Protein AF-A0A1A8FLK9-F1 (afdb_monomer_lite)

Sequence (270 aa):
QKRTESSWRSREEEADSEEEIKPFLRTRTSTLDGHKVKLAKMCAANNVAIGIDLGTTYSCVGVFQHGKVEIIANDQGNRTTPSYVAFTDTERLIGDAAKNQVALNPSNTVFDAKRLIGRRFDDSVVQADMKHWPFKVVSDGGKPKIQVEFKGENKTFSPEEISSMVLVKMKEIAEAYLGHKVSNAVITVPAYFNDSQRQATKDAGVIAGLNVLRIINEPTAAAIAYGLDKKGRSGERNVLIFDLGGGTFDVSILTIDDGIFEVKATAGET

Foldseek 3Di:
DDDDDDDDDDDDDDDDDDDDDDDDDDDDDDDDDPVVVVVVVVPPPPQWAKEWELDQFKIWIWTDDPNDIDTFAAPVRHSIFTLKWAADLPDIDGTPRLVVCCVVGQQRIDGRLLQQFLDFCPPPSNVVVQVVGSYDWDHDVRGTWTWHQHSNDIDTHHSLCSSLVNVLSSQVSVCVVVVHHHAEYAYEDAPPDDPSRQVSVVSSCVSNNHDHPYYYYPVLVVCVVVVVLPPPDDDKDWDWDWDDDPQWTKIWIWIHHNNDIDTPDIDIGD

Radius of gyration: 28.87 Å; chains: 1; bounding box: 74×82×74 Å

Structure (mmCIF, N/CA/C/O backbone):
data_AF-A0A1A8FLK9-F1
#
_entry.id   AF-A0A1A8FLK9-F1
#
loop_
_atom_site.group_PDB
_atom_site.id
_atom_site.type_symbol
_atom_site.label_atom_id
_atom_site.label_alt_id
_atom_site.label_comp_id
_atom_site.label_asym_id
_atom_site.label_entity_id
_atom_site.label_seq_id
_atom_site.pdbx_PDB_ins_code
_atom_site.Cartn_x
_atom_site.Cartn_y
_atom_site.Cartn_z
_atom_site.occupancy
_atom_site.B_iso_or_equiv
_atom_site.auth_seq_id
_atom_site.auth_comp_id
_atom_site.auth_asym_id
_atom_site.auth_atom_id
_atom_site.pdbx_PDB_model_num
ATOM 1 N N . GLN A 1 1 ? 48.176 -23.673 44.788 1.00 37.72 1 GLN A N 1
ATOM 2 C CA . GLN A 1 1 ? 49.620 -23.940 44.983 1.00 37.72 1 GLN A CA 1
ATOM 3 C C . GLN A 1 1 ? 49.759 -25.422 45.358 1.00 37.72 1 GLN A C 1
ATOM 5 O O . GLN A 1 1 ? 49.068 -25.813 46.286 1.00 37.72 1 GLN A O 1
ATOM 10 N N . LYS A 1 2 ? 50.599 -26.194 44.627 1.00 37.69 2 LYS A N 1
ATOM 11 C CA . LYS A 1 2 ? 50.858 -27.672 44.681 1.00 37.69 2 LYS A CA 1
ATOM 12 C C . LYS A 1 2 ? 49.703 -28.547 44.119 1.00 37.69 2 LYS A C 1
ATOM 14 O O . LYS A 1 2 ? 48.610 -28.456 44.651 1.00 37.69 2 LYS A O 1
ATOM 19 N N . ARG A 1 3 ? 49.764 -29.253 42.963 1.00 36.03 3 ARG A N 1
ATOM 20 C CA . ARG A 1 3 ? 50.713 -30.240 42.344 1.00 36.03 3 ARG A CA 1
ATOM 21 C C . ARG A 1 3 ? 50.896 -31.480 43.236 1.00 36.03 3 ARG A C 1
ATOM 23 O O . ARG A 1 3 ? 51.223 -31.285 44.398 1.00 36.03 3 ARG A O 1
ATOM 30 N N . THR A 1 4 ? 50.581 -32.708 42.800 1.00 40.09 4 THR A N 1
ATOM 31 C CA . THR A 1 4 ? 51.341 -33.605 41.876 1.00 40.09 4 THR A CA 1
ATOM 32 C C . THR A 1 4 ? 50.408 -34.654 41.214 1.00 40.09 4 THR A C 1
ATOM 34 O O . THR A 1 4 ? 49.499 -35.131 41.883 1.00 40.09 4 THR A O 1
ATOM 37 N N . GLU A 1 5 ? 50.431 -34.899 39.890 1.00 39.56 5 GLU A N 1
ATOM 38 C CA . GLU A 1 5 ? 51.333 -35.797 39.103 1.00 39.56 5 GLU A CA 1
ATOM 39 C C . GLU A 1 5 ? 51.206 -37.281 39.508 1.00 39.56 5 GLU A C 1
ATOM 41 O O . GLU A 1 5 ? 51.397 -37.614 40.668 1.00 39.56 5 GLU A O 1
ATOM 46 N N . SER A 1 6 ? 50.866 -38.240 38.637 1.00 39.22 6 SER A N 1
ATOM 47 C CA . SER A 1 6 ? 51.600 -38.737 37.448 1.00 39.22 6 SER A CA 1
ATOM 48 C C . SER A 1 6 ? 50.883 -40.040 36.972 1.00 39.22 6 SER A C 1
ATOM 50 O O . SER A 1 6 ? 50.162 -4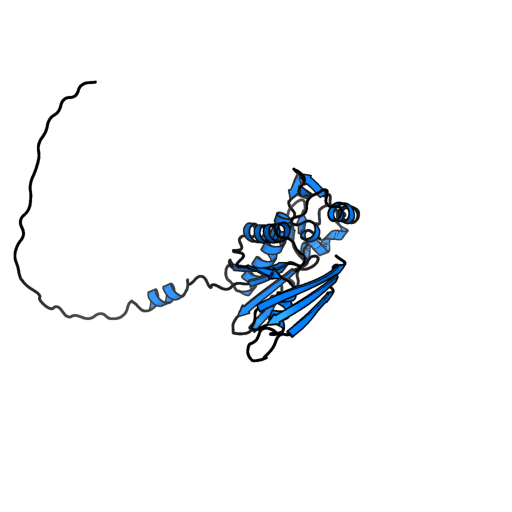0.622 37.772 1.00 39.22 6 SER A O 1
ATOM 52 N N . SER A 1 7 ? 51.013 -40.645 35.783 1.00 36.62 7 SER A N 1
ATOM 53 C CA . SER A 1 7 ? 51.612 -40.339 34.479 1.00 36.62 7 SER A CA 1
ATOM 54 C C . SER A 1 7 ? 51.564 -41.624 33.603 1.00 36.62 7 SER A C 1
ATOM 56 O O . SER A 1 7 ? 51.455 -42.719 34.149 1.00 36.62 7 SER A O 1
ATOM 58 N N . TRP A 1 8 ? 51.786 -41.445 32.288 1.00 29.70 8 TRP A N 1
ATOM 59 C CA . TRP A 1 8 ? 52.315 -42.375 31.256 1.00 29.70 8 TRP A CA 1
ATOM 60 C C . TRP A 1 8 ? 51.277 -43.106 30.362 1.00 29.70 8 TRP A C 1
ATOM 62 O O . TRP A 1 8 ? 50.482 -43.881 30.871 1.00 29.70 8 TRP A O 1
ATOM 72 N N . ARG A 1 9 ? 51.092 -42.753 29.062 1.00 34.22 9 ARG A N 1
ATOM 73 C CA . ARG A 1 9 ? 51.951 -42.889 27.830 1.00 34.22 9 ARG A CA 1
ATOM 74 C C . ARG A 1 9 ? 52.112 -44.364 27.393 1.00 34.22 9 ARG A C 1
ATOM 76 O O . ARG A 1 9 ? 52.351 -45.182 28.262 1.00 34.22 9 ARG A O 1
ATOM 83 N N . SER A 1 10 ? 52.098 -44.805 26.126 1.00 33.91 10 SER A N 1
ATOM 84 C CA . SER A 1 10 ? 52.001 -44.229 24.759 1.00 33.91 10 SER A CA 1
ATOM 85 C C . SER A 1 10 ? 52.239 -45.368 23.722 1.00 33.91 10 SER A C 1
ATOM 87 O O . SER A 1 10 ? 52.741 -46.405 24.146 1.00 33.91 10 SER A O 1
ATOM 89 N N . ARG A 1 11 ? 52.042 -45.080 22.411 1.00 32.41 11 ARG A N 1
ATOM 90 C CA . ARG A 1 11 ? 52.581 -45.719 21.159 1.00 32.41 11 ARG A CA 1
ATOM 91 C C . ARG A 1 11 ? 51.650 -46.649 20.357 1.00 32.41 11 ARG A C 1
ATOM 93 O O . ARG A 1 11 ? 51.058 -47.542 20.943 1.00 32.41 11 ARG A O 1
ATOM 100 N N . GLU A 1 12 ? 51.285 -46.276 19.114 1.00 30.83 12 GLU A N 1
ATOM 101 C CA . GLU A 1 12 ? 51.985 -46.416 17.788 1.00 30.83 12 GLU A CA 1
ATOM 102 C C . GLU A 1 12 ? 51.939 -47.886 17.311 1.00 30.83 12 GLU A C 1
ATOM 104 O O . GLU A 1 12 ? 52.391 -48.751 18.046 1.00 30.83 12 GLU A O 1
ATOM 109 N N . GLU A 1 13 ? 51.181 -48.274 16.274 1.00 34.75 13 GLU A N 1
ATOM 110 C CA . GLU A 1 13 ? 51.322 -48.069 14.807 1.00 34.75 13 GLU A CA 1
ATOM 111 C C . GLU A 1 13 ? 51.837 -49.376 14.163 1.00 34.75 13 GLU A C 1
ATOM 113 O O . GLU A 1 13 ? 52.926 -49.811 14.505 1.00 34.75 13 GLU A O 1
ATOM 118 N N . GLU A 1 14 ? 51.057 -50.014 13.275 1.00 29.95 14 GLU A N 1
ATOM 119 C CA . GLU A 1 14 ? 51.566 -50.898 12.205 1.00 29.95 14 GLU A CA 1
ATOM 120 C C . GLU A 1 14 ? 50.456 -51.249 11.191 1.00 29.95 14 GLU A C 1
ATOM 122 O O . GLU A 1 14 ? 49.322 -51.571 11.555 1.00 29.95 14 GLU A O 1
ATOM 127 N N . ALA A 1 15 ? 50.806 -51.145 9.910 1.00 31.86 15 ALA A N 1
ATOM 128 C CA . ALA A 1 15 ? 50.040 -51.523 8.726 1.00 31.86 15 ALA A CA 1
ATOM 129 C C . ALA A 1 15 ? 50.647 -52.802 8.116 1.00 31.86 15 ALA A C 1
ATOM 131 O O . ALA A 1 15 ? 51.852 -52.979 8.249 1.00 31.86 15 ALA A O 1
ATOM 132 N N . ASP A 1 16 ? 49.853 -53.662 7.459 1.00 30.12 16 ASP A N 1
ATOM 133 C CA . ASP A 1 16 ? 49.966 -53.978 6.014 1.00 30.12 16 ASP A CA 1
ATOM 134 C C . ASP A 1 16 ? 49.185 -55.233 5.564 1.00 30.12 16 ASP A C 1
ATOM 136 O O . ASP A 1 16 ? 49.005 -56.182 6.328 1.00 30.12 16 ASP A O 1
ATOM 140 N N . SER A 1 17 ? 48.878 -55.238 4.253 1.00 30.52 17 SER A N 1
ATOM 141 C CA . SER A 1 17 ? 48.612 -56.377 3.336 1.00 30.52 17 SER A CA 1
ATOM 142 C C . SER A 1 17 ? 47.252 -57.098 3.413 1.00 30.52 17 SER A C 1
ATOM 144 O O . SER A 1 17 ? 46.672 -57.236 4.481 1.00 30.52 17 SER A O 1
ATOM 146 N N . GLU A 1 18 ? 46.694 -57.708 2.364 1.00 29.84 18 GLU A N 1
ATOM 147 C CA . GLU A 1 18 ? 46.559 -57.522 0.902 1.00 29.84 18 GLU A CA 1
ATOM 148 C C . GLU A 1 18 ? 45.601 -58.665 0.465 1.00 29.84 18 GLU A C 1
ATOM 150 O O . GLU A 1 18 ? 45.680 -59.737 1.057 1.00 29.84 18 GLU A O 1
ATOM 155 N N . GLU A 1 19 ? 44.745 -58.443 -0.549 1.00 31.25 19 GLU A N 1
ATOM 156 C CA . GLU A 1 19 ? 43.948 -59.448 -1.314 1.00 31.25 19 GLU A CA 1
ATOM 157 C C . GLU A 1 19 ? 42.958 -60.337 -0.507 1.00 31.25 19 GLU A C 1
ATOM 159 O O . GLU A 1 19 ? 43.163 -60.698 0.637 1.00 31.25 19 GLU A O 1
ATOM 164 N N . GLU A 1 20 ? 41.750 -60.707 -0.932 1.00 29.16 20 GLU A N 1
ATOM 165 C CA . GLU A 1 20 ? 41.231 -61.278 -2.179 1.00 29.16 20 GLU A CA 1
ATOM 166 C C . GLU A 1 20 ? 39.707 -61.486 -1.848 1.00 29.16 20 GLU A C 1
ATOM 168 O O . GLU A 1 20 ? 39.356 -61.730 -0.696 1.00 29.16 20 GLU A O 1
ATOM 173 N N . ILE A 1 21 ? 38.668 -61.270 -2.663 1.00 30.75 21 ILE A N 1
ATOM 174 C CA . ILE A 1 21 ? 38.071 -62.168 -3.672 1.00 30.75 21 ILE A CA 1
ATOM 175 C C . ILE A 1 21 ? 36.707 -61.527 -4.035 1.00 30.75 21 ILE A C 1
ATOM 177 O O . ILE A 1 21 ? 35.867 -61.293 -3.164 1.00 30.75 21 ILE A O 1
ATOM 181 N N . LYS A 1 22 ? 36.429 -61.292 -5.325 1.00 35.19 22 LYS A N 1
ATOM 182 C CA . LYS A 1 22 ? 35.047 -61.155 -5.843 1.00 35.19 22 LYS A CA 1
ATOM 183 C C . LYS A 1 22 ? 34.500 -62.550 -6.165 1.00 35.19 22 LYS A C 1
ATOM 185 O O . LYS A 1 22 ? 35.243 -63.357 -6.718 1.00 35.19 22 LYS A O 1
ATOM 190 N N . PRO A 1 23 ? 33.181 -62.779 -6.026 1.00 39.50 23 PRO A N 1
ATOM 191 C CA . PRO A 1 23 ? 32.469 -63.171 -7.240 1.00 39.50 23 PRO A CA 1
ATOM 192 C C . PRO A 1 23 ? 31.077 -62.541 -7.400 1.00 39.50 23 PRO A C 1
ATOM 194 O O . PRO A 1 23 ? 30.207 -62.568 -6.538 1.00 39.50 23 PRO A O 1
ATOM 197 N N . PHE A 1 24 ? 30.911 -61.991 -8.598 1.00 31.67 24 PHE A N 1
ATOM 198 C CA . PHE A 1 24 ? 29.770 -62.098 -9.504 1.00 31.67 24 PHE A CA 1
ATOM 199 C C . PHE A 1 24 ? 28.527 -62.871 -9.008 1.00 31.67 24 PHE A C 1
ATOM 201 O O . PHE A 1 24 ? 28.492 -64.097 -9.038 1.00 31.67 24 PHE A O 1
ATOM 208 N N . LEU A 1 25 ? 27.440 -62.145 -8.731 1.00 30.34 25 LEU A N 1
ATOM 209 C CA . LEU A 1 25 ? 26.074 -62.648 -8.897 1.00 30.34 25 LEU A CA 1
ATOM 210 C C . LEU A 1 25 ? 25.227 -61.570 -9.572 1.00 30.34 25 LEU A C 1
ATOM 212 O O . LEU A 1 25 ? 24.916 -60.516 -9.021 1.00 30.34 25 LEU A O 1
ATOM 216 N N . ARG A 1 26 ? 24.903 -61.850 -10.831 1.00 37.22 26 ARG A N 1
ATOM 217 C CA . ARG A 1 26 ? 24.009 -61.084 -11.687 1.00 37.22 26 ARG A CA 1
ATOM 218 C C . ARG A 1 26 ? 22.630 -61.731 -11.599 1.00 37.22 26 ARG A C 1
ATOM 220 O O . ARG A 1 26 ? 22.451 -62.792 -12.179 1.00 37.22 26 ARG A O 1
ATOM 227 N N . THR A 1 27 ? 21.649 -61.063 -10.995 1.00 31.16 27 THR A N 1
ATOM 228 C CA . THR A 1 27 ? 20.222 -61.310 -11.274 1.00 31.16 27 THR A CA 1
ATOM 229 C C . THR A 1 27 ? 19.403 -60.031 -11.105 1.00 31.16 27 THR A C 1
ATOM 231 O O . THR A 1 27 ? 19.639 -59.221 -10.217 1.00 31.16 27 THR A O 1
ATOM 234 N N . ARG A 1 28 ? 18.494 -59.840 -12.062 1.00 37.72 28 ARG A N 1
ATOM 235 C CA . ARG A 1 28 ? 17.683 -58.655 -12.368 1.00 37.72 28 ARG A CA 1
ATOM 236 C C . ARG A 1 28 ? 16.578 -58.388 -11.339 1.00 37.72 28 ARG A C 1
ATOM 238 O O . ARG A 1 28 ? 15.920 -59.342 -10.959 1.00 37.72 28 ARG A O 1
ATOM 245 N N . THR A 1 29 ? 16.283 -57.103 -11.111 1.00 31.25 29 THR A N 1
ATOM 246 C CA . THR A 1 29 ? 14.937 -56.465 -11.084 1.00 31.25 29 THR A CA 1
ATOM 247 C C . THR A 1 29 ? 15.159 -54.945 -11.011 1.00 31.25 29 THR A C 1
ATOM 249 O O . THR A 1 29 ? 15.581 -54.433 -9.983 1.00 31.25 29 THR A O 1
ATOM 252 N N . SER A 1 30 ? 15.248 -54.208 -12.121 1.00 37.88 30 SER A N 1
ATOM 253 C CA . SER A 1 30 ? 14.154 -53.491 -12.802 1.00 37.88 30 SER A CA 1
ATOM 254 C C . SER A 1 30 ? 13.114 -52.814 -11.891 1.00 37.88 30 SER A C 1
ATOM 256 O O . SER A 1 30 ? 12.363 -53.481 -11.187 1.00 37.88 30 SER A O 1
ATOM 258 N N . THR A 1 31 ? 13.039 -51.486 -12.062 1.00 44.38 31 THR A N 1
ATOM 259 C CA . THR A 1 31 ? 11.879 -50.588 -11.891 1.00 44.38 31 THR A CA 1
ATOM 260 C C . THR A 1 31 ? 11.340 -50.332 -10.486 1.00 44.38 31 THR A C 1
ATOM 262 O O . THR A 1 31 ? 10.256 -50.798 -10.179 1.00 44.38 31 THR A O 1
ATOM 265 N N . LEU A 1 32 ? 11.994 -49.459 -9.709 1.00 43.00 32 LEU A N 1
ATOM 266 C CA . LEU A 1 32 ? 11.343 -48.656 -8.655 1.00 43.00 32 LEU A CA 1
ATOM 267 C C . LEU A 1 32 ? 12.125 -47.350 -8.356 1.00 43.00 32 LEU A C 1
ATOM 269 O O . LEU A 1 32 ? 12.378 -47.033 -7.206 1.00 43.00 32 LEU A O 1
ATOM 273 N N . ASP A 1 33 ? 12.501 -46.564 -9.375 1.00 46.97 33 ASP A N 1
ATOM 274 C CA . ASP A 1 33 ? 13.163 -45.256 -9.137 1.00 46.97 33 ASP A CA 1
ATOM 275 C C . ASP A 1 33 ? 12.621 -44.082 -9.975 1.00 46.97 33 ASP A C 1
ATOM 277 O O . ASP A 1 33 ? 13.123 -42.963 -9.923 1.00 46.97 33 ASP A O 1
ATOM 281 N N . GLY A 1 34 ? 11.522 -44.287 -10.709 1.00 37.66 34 GLY A N 1
ATOM 282 C CA . GLY A 1 34 ? 10.876 -43.220 -11.486 1.00 37.66 34 GLY A CA 1
ATOM 283 C C . GLY A 1 34 ? 9.909 -42.340 -10.682 1.00 37.66 34 GLY A C 1
ATOM 284 O O . GLY A 1 34 ? 9.760 -41.157 -10.975 1.00 37.66 34 GLY A O 1
ATOM 285 N N . HIS A 1 35 ? 9.250 -42.888 -9.654 1.00 45.25 35 HIS A N 1
ATOM 286 C CA . HIS A 1 35 ? 8.188 -42.178 -8.924 1.00 45.25 35 HIS A CA 1
ATOM 287 C C . HIS A 1 35 ? 8.713 -41.268 -7.804 1.00 45.25 35 HIS A C 1
ATOM 289 O O . HIS A 1 35 ? 8.177 -40.177 -7.610 1.00 45.25 35 HIS A O 1
ATOM 295 N N . LYS A 1 36 ? 9.799 -41.649 -7.117 1.00 41.06 36 LYS A N 1
ATOM 296 C CA . LYS A 1 36 ? 10.417 -40.800 -6.082 1.00 41.06 36 LYS A CA 1
ATOM 297 C C . LYS A 1 36 ? 11.136 -39.587 -6.674 1.00 41.06 36 LYS A C 1
ATOM 299 O O . LYS A 1 36 ? 11.038 -38.500 -6.116 1.00 41.06 36 LYS A O 1
ATOM 304 N N . VAL A 1 37 ? 11.747 -39.730 -7.852 1.00 45.44 37 VAL A N 1
ATOM 305 C CA . VAL A 1 37 ? 12.365 -38.605 -8.579 1.00 45.44 37 VAL A CA 1
ATOM 306 C C . VAL A 1 37 ? 11.304 -37.639 -9.133 1.00 45.44 37 VAL A C 1
ATOM 308 O O . VAL A 1 37 ? 11.553 -36.438 -9.226 1.00 45.44 37 VAL A O 1
ATOM 311 N N . LYS A 1 38 ? 10.087 -38.120 -9.429 1.00 39.78 38 LYS A N 1
ATOM 312 C CA . LYS A 1 38 ? 8.961 -37.270 -9.855 1.00 39.78 38 LYS A CA 1
ATOM 313 C C . LYS A 1 38 ? 8.319 -36.507 -8.688 1.00 39.78 38 LYS A C 1
ATOM 315 O O . LYS A 1 38 ? 7.991 -35.340 -8.863 1.00 39.78 38 LYS A O 1
ATOM 320 N N . LEU A 1 39 ? 8.227 -37.112 -7.497 1.00 41.12 39 LEU A N 1
ATOM 321 C CA . LEU A 1 39 ? 7.771 -36.416 -6.282 1.00 41.12 39 LEU A CA 1
ATOM 322 C C . LEU A 1 39 ? 8.815 -35.433 -5.724 1.00 41.12 39 LEU A C 1
ATOM 324 O O . LEU A 1 39 ? 8.448 -34.352 -5.280 1.00 41.12 39 LEU A O 1
ATOM 328 N N . ALA A 1 40 ? 10.112 -35.742 -5.812 1.00 39.78 40 ALA A N 1
ATOM 329 C CA . ALA A 1 40 ? 11.175 -34.806 -5.425 1.00 39.78 40 ALA A CA 1
ATOM 330 C C . ALA A 1 40 ? 11.291 -33.597 -6.379 1.00 39.78 40 ALA A C 1
ATOM 332 O O . ALA A 1 40 ? 11.814 -32.556 -5.996 1.00 39.78 40 ALA A O 1
ATOM 333 N N . LYS A 1 41 ? 10.738 -33.699 -7.598 1.00 41.09 41 LYS A N 1
ATOM 334 C CA . LYS A 1 41 ? 10.526 -32.566 -8.517 1.00 41.09 41 LYS A CA 1
ATOM 335 C C . LYS A 1 41 ? 9.212 -31.802 -8.285 1.00 41.09 41 LYS A C 1
ATOM 337 O O . LYS A 1 41 ? 9.019 -30.772 -8.920 1.00 41.09 41 LYS A O 1
ATOM 342 N N . MET A 1 42 ? 8.335 -32.262 -7.387 1.00 41.69 42 MET A N 1
ATOM 343 C CA . MET A 1 42 ? 7.040 -31.627 -7.074 1.00 41.69 42 MET A CA 1
ATOM 344 C C . MET A 1 42 ? 7.060 -30.720 -5.832 1.00 41.69 42 MET A C 1
ATOM 346 O O . MET A 1 42 ? 6.047 -30.097 -5.536 1.00 41.69 42 MET A O 1
ATOM 350 N N . CYS A 1 43 ? 8.199 -30.586 -5.146 1.00 37.53 43 CYS A N 1
ATOM 351 C CA . CYS A 1 43 ? 8.371 -29.672 -4.007 1.00 37.53 43 CYS A CA 1
ATOM 352 C C . CYS A 1 43 ? 9.599 -28.762 -4.156 1.00 37.53 43 CYS A C 1
ATOM 354 O O . CYS A 1 43 ? 10.200 -28.359 -3.161 1.00 37.53 43 CYS A O 1
ATOM 356 N N . ALA A 1 44 ? 9.978 -28.397 -5.386 1.00 44.81 44 ALA A N 1
ATOM 357 C CA . ALA A 1 44 ? 10.664 -27.122 -5.539 1.00 44.81 44 ALA A CA 1
ATOM 358 C C . ALA A 1 44 ? 9.635 -26.074 -5.113 1.00 44.81 44 ALA A C 1
ATOM 360 O O . ALA A 1 44 ? 8.628 -25.909 -5.797 1.00 44.81 44 ALA A O 1
ATOM 361 N N . ALA A 1 45 ? 9.822 -25.453 -3.946 1.00 49.88 45 ALA A N 1
ATOM 362 C CA . ALA A 1 45 ? 9.066 -24.268 -3.577 1.00 49.88 45 ALA A CA 1
ATOM 363 C C . ALA A 1 45 ? 9.124 -23.334 -4.789 1.00 49.88 45 ALA A C 1
ATOM 365 O O . ALA A 1 45 ? 10.204 -22.867 -5.154 1.00 49.88 45 ALA A O 1
ATOM 366 N N . ASN A 1 46 ? 8.001 -23.199 -5.497 1.00 58.38 46 ASN A N 1
ATOM 367 C CA . ASN A 1 46 ? 7.936 -22.391 -6.698 1.00 58.38 46 ASN A CA 1
ATOM 368 C C . ASN A 1 46 ? 8.381 -20.991 -6.283 1.00 58.38 46 ASN A C 1
ATOM 370 O O . ASN A 1 46 ? 7.707 -20.329 -5.499 1.00 58.38 46 ASN A O 1
ATOM 374 N N . ASN A 1 47 ? 9.546 -20.565 -6.774 1.00 74.25 47 ASN A N 1
ATOM 375 C CA . ASN A 1 47 ? 10.167 -19.268 -6.491 1.00 74.25 47 ASN A CA 1
ATOM 376 C C . ASN A 1 47 ? 9.410 -18.124 -7.195 1.00 74.25 47 ASN A C 1
ATOM 378 O O . ASN A 1 47 ? 10.004 -17.170 -7.692 1.00 74.25 47 ASN A O 1
ATOM 382 N N . VAL A 1 48 ? 8.087 -18.239 -7.288 1.00 90.38 48 VAL A N 1
ATOM 383 C CA . VAL A 1 48 ? 7.216 -17.220 -7.849 1.00 90.38 48 VAL A CA 1
ATOM 384 C C . VAL A 1 48 ? 7.226 -16.049 -6.878 1.00 90.38 48 VAL A C 1
ATOM 386 O O . VAL A 1 48 ? 6.876 -16.185 -5.705 1.00 90.38 48 VAL A O 1
ATOM 389 N N . ALA A 1 49 ? 7.669 -14.902 -7.376 1.00 96.00 49 ALA A N 1
ATOM 390 C CA . ALA A 1 49 ? 7.521 -13.634 -6.693 1.00 96.00 49 ALA A CA 1
ATOM 391 C C . ALA A 1 49 ? 6.300 -12.901 -7.250 1.00 96.00 49 ALA A C 1
ATOM 393 O O . ALA A 1 49 ? 6.039 -12.945 -8.456 1.00 96.00 49 ALA A O 1
ATOM 394 N N . ILE A 1 50 ? 5.579 -12.214 -6.372 1.00 98.25 50 ILE A N 1
ATOM 395 C CA . ILE A 1 50 ? 4.496 -11.306 -6.754 1.00 98.25 50 ILE A CA 1
ATOM 396 C C . ILE A 1 50 ? 4.990 -9.858 -6.743 1.00 98.25 50 ILE A C 1
ATOM 398 O O . ILE A 1 50 ? 5.867 -9.490 -5.960 1.00 98.25 50 ILE A O 1
ATOM 402 N N . GLY A 1 51 ? 4.439 -9.037 -7.629 1.00 98.56 51 GLY A N 1
ATOM 403 C CA . GLY A 1 51 ? 4.572 -7.586 -7.576 1.00 98.56 51 GLY A CA 1
ATOM 404 C C . GLY A 1 51 ? 3.349 -7.006 -6.884 1.00 98.56 51 GLY A C 1
ATOM 405 O O . GLY A 1 51 ? 2.228 -7.322 -7.281 1.00 98.56 51 GLY A O 1
ATOM 406 N N . ILE A 1 52 ? 3.556 -6.186 -5.859 1.00 98.75 52 ILE A N 1
ATOM 407 C CA . ILE A 1 52 ? 2.476 -5.511 -5.144 1.00 98.75 52 ILE A CA 1
ATOM 408 C C . ILE A 1 52 ? 2.651 -4.009 -5.309 1.00 98.75 52 ILE A C 1
ATOM 410 O O . ILE A 1 52 ? 3.681 -3.452 -4.926 1.00 98.75 52 ILE A O 1
ATOM 414 N N . ASP A 1 53 ? 1.613 -3.379 -5.841 1.00 98.31 53 ASP A N 1
ATOM 415 C CA . ASP A 1 53 ? 1.428 -1.945 -5.730 1.00 98.31 53 ASP A CA 1
ATOM 416 C C . ASP A 1 53 ? 0.639 -1.640 -4.458 1.00 98.31 53 ASP A C 1
ATOM 418 O O . ASP A 1 53 ? -0.558 -1.921 -4.380 1.00 98.31 53 ASP A O 1
ATOM 422 N N . LEU A 1 54 ? 1.329 -1.138 -3.432 1.00 98.12 54 LEU A N 1
ATOM 423 C CA . LEU A 1 54 ? 0.717 -0.753 -2.162 1.00 98.12 54 LEU A CA 1
ATOM 424 C C . LEU A 1 54 ? 0.312 0.718 -2.251 1.00 98.12 54 LEU A C 1
ATOM 426 O O . LEU A 1 54 ? 1.018 1.588 -1.746 1.00 98.12 54 LEU A O 1
ATOM 430 N N . GLY A 1 55 ? -0.792 1.020 -2.929 1.00 96.12 55 GLY A N 1
ATOM 431 C CA . GLY A 1 55 ? -1.255 2.393 -3.122 1.00 96.12 55 GLY A CA 1
ATOM 432 C C . GLY A 1 55 ? -1.988 2.974 -1.907 1.00 96.12 55 GLY A C 1
ATOM 433 O O . GLY A 1 55 ? -2.433 2.259 -1.004 1.00 96.12 55 GLY A O 1
ATOM 434 N N . THR A 1 56 ? -2.126 4.304 -1.891 1.00 95.50 56 THR A N 1
ATOM 435 C CA . THR A 1 56 ? -2.746 5.058 -0.785 1.00 95.50 56 THR A CA 1
ATOM 436 C C . THR A 1 56 ? -4.208 4.660 -0.576 1.00 95.50 56 THR A C 1
ATOM 438 O O . THR A 1 56 ? -4.597 4.296 0.530 1.00 95.50 56 THR A O 1
ATOM 441 N N . THR A 1 57 ? -5.006 4.664 -1.650 1.00 96.12 57 THR A N 1
ATOM 442 C CA . THR A 1 57 ? -6.446 4.350 -1.596 1.00 96.12 57 THR A CA 1
ATOM 443 C C . THR A 1 57 ? -6.758 2.921 -2.033 1.00 96.12 57 THR A C 1
ATOM 445 O O . THR A 1 57 ? -7.699 2.308 -1.529 1.00 96.12 57 THR A O 1
ATOM 448 N N . TYR A 1 58 ? -5.991 2.387 -2.981 1.00 97.81 58 TYR A N 1
ATOM 449 C CA . TYR A 1 58 ? -6.159 1.050 -3.537 1.00 97.81 58 TYR A CA 1
ATOM 450 C C . TYR A 1 58 ? -4.800 0.387 -3.691 1.00 97.81 58 TYR A C 1
ATOM 452 O O . TYR A 1 58 ? -3.824 1.055 -4.005 1.00 97.81 58 TYR A O 1
ATOM 460 N N . SER A 1 59 ? -4.770 -0.926 -3.519 1.00 98.56 59 SER A N 1
ATOM 461 C CA . SER A 1 59 ? -3.621 -1.772 -3.800 1.00 98.56 59 SER A CA 1
ATOM 462 C C . SER A 1 59 ? -3.919 -2.719 -4.960 1.00 98.56 59 SER A C 1
ATOM 464 O O . SER A 1 59 ? -5.076 -3.064 -5.226 1.00 98.56 59 SER A O 1
ATOM 466 N N . CYS A 1 60 ? -2.871 -3.148 -5.650 1.00 98.38 60 CYS A N 1
ATOM 467 C CA . CYS A 1 60 ? -2.933 -4.078 -6.770 1.00 98.38 60 CYS A CA 1
ATOM 468 C C . CYS A 1 60 ? -1.867 -5.162 -6.595 1.00 98.38 60 CYS A C 1
ATOM 470 O O . CYS A 1 60 ? -0.786 -4.904 -6.066 1.00 98.38 60 CYS A O 1
ATOM 472 N N . VAL A 1 61 ? -2.157 -6.379 -7.049 1.00 98.69 61 VAL A N 1
ATOM 473 C CA . VAL A 1 61 ? -1.195 -7.483 -7.040 1.00 98.69 61 VAL A CA 1
ATOM 474 C C . VAL A 1 61 ? -1.141 -8.151 -8.408 1.00 98.69 61 VAL A C 1
ATOM 476 O O . VAL A 1 61 ? -2.162 -8.423 -9.044 1.00 98.69 61 VAL A O 1
ATOM 479 N N . GLY A 1 62 ? 0.078 -8.401 -8.872 1.00 98.19 62 GLY A N 1
ATOM 480 C CA . GLY A 1 62 ? 0.348 -9.048 -10.144 1.00 98.19 62 GLY A CA 1
ATOM 481 C C . GLY A 1 62 ? 1.436 -10.104 -10.033 1.00 98.19 62 GLY A C 1
ATOM 482 O O . GLY A 1 62 ? 2.245 -10.118 -9.103 1.00 98.19 62 GLY A O 1
ATOM 483 N N . VAL A 1 63 ? 1.471 -10.995 -11.015 1.00 97.69 63 VAL A N 1
ATOM 484 C CA . VAL A 1 63 ? 2.474 -12.053 -11.114 1.00 97.69 63 VAL A CA 1
ATOM 485 C C . VAL A 1 63 ? 2.990 -12.145 -12.546 1.00 97.69 63 VAL A C 1
ATOM 487 O O . VAL A 1 63 ? 2.237 -11.965 -13.502 1.00 97.69 63 VAL A O 1
ATOM 490 N N . PHE A 1 64 ? 4.285 -12.413 -12.712 1.00 94.00 64 PHE A N 1
ATOM 491 C CA . PHE A 1 64 ? 4.867 -12.696 -14.023 1.00 94.00 64 PHE A CA 1
ATOM 492 C C . PHE A 1 64 ? 5.017 -14.207 -14.203 1.00 94.00 64 PHE A C 1
ATOM 494 O O . PHE A 1 64 ? 5.848 -14.832 -13.544 1.00 94.00 64 PHE A O 1
ATOM 501 N N . GLN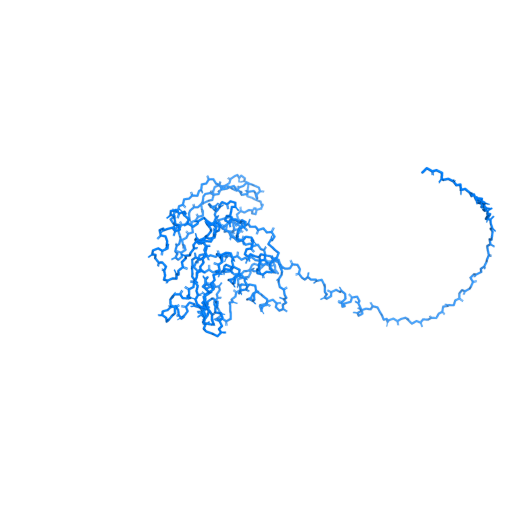 A 1 65 ? 4.218 -14.801 -15.089 1.00 88.69 65 GLN A N 1
ATOM 502 C CA . GLN A 1 65 ? 4.286 -16.225 -15.428 1.00 88.69 65 GLN A CA 1
ATOM 503 C C . GLN A 1 65 ? 4.009 -16.440 -16.910 1.00 88.69 65 GLN A C 1
ATOM 505 O O . GLN A 1 65 ? 3.347 -15.637 -17.563 1.00 88.69 65 GLN A O 1
ATOM 510 N N . HIS A 1 66 ? 4.547 -17.529 -17.461 1.00 88.56 66 HIS A N 1
ATOM 511 C CA . HIS A 1 66 ? 4.367 -17.884 -18.873 1.00 88.56 66 HIS A CA 1
ATOM 512 C C . HIS A 1 66 ? 4.729 -16.740 -19.845 1.00 88.56 66 HIS A C 1
ATOM 514 O O . HIS A 1 66 ? 4.110 -16.581 -20.893 1.00 88.56 66 HIS A O 1
ATOM 520 N N . GLY A 1 67 ? 5.725 -15.921 -19.483 1.00 87.38 67 GLY A N 1
ATOM 521 C CA . GLY A 1 67 ? 6.217 -14.818 -20.312 1.00 87.38 67 GLY A CA 1
ATOM 522 C C . GLY A 1 67 ? 5.348 -13.555 -20.323 1.00 87.38 67 GLY A C 1
ATOM 523 O O . GLY A 1 67 ? 5.631 -12.654 -21.111 1.00 87.38 67 GLY A O 1
ATOM 524 N N . LYS A 1 68 ? 4.320 -13.456 -19.471 1.00 91.75 68 LYS A N 1
ATOM 525 C CA . LYS A 1 68 ? 3.435 -12.284 -19.381 1.00 91.75 68 LYS A CA 1
ATOM 526 C C . LYS A 1 68 ? 3.152 -11.883 -17.933 1.00 91.75 68 LYS A C 1
ATOM 528 O O . LYS A 1 68 ? 3.232 -12.700 -17.019 1.00 91.75 68 LYS A O 1
ATOM 533 N N . VAL A 1 69 ? 2.810 -10.609 -17.745 1.00 94.50 69 VAL A N 1
ATOM 534 C CA . VAL A 1 69 ? 2.270 -10.093 -16.481 1.00 94.50 69 VAL A CA 1
ATOM 535 C C . VAL A 1 69 ? 0.771 -10.374 -16.440 1.00 94.50 69 VAL A C 1
ATOM 537 O O . VAL A 1 69 ? 0.056 -10.075 -17.396 1.00 94.50 69 VAL A O 1
ATOM 540 N N . GLU A 1 70 ? 0.296 -10.919 -15.328 1.00 96.12 70 GLU A N 1
ATOM 541 C CA . GLU A 1 70 ? -1.122 -11.099 -15.031 1.00 96.12 70 GLU A CA 1
ATOM 542 C C . GLU A 1 70 ? -1.477 -10.299 -13.776 1.00 96.12 70 GLU A C 1
ATOM 544 O O . GLU A 1 70 ? -0.851 -10.472 -12.730 1.00 96.12 70 GLU A O 1
ATOM 549 N N . ILE A 1 71 ? -2.471 -9.414 -13.888 1.00 98.00 71 ILE A N 1
ATOM 550 C CA . ILE A 1 71 ? -3.050 -8.699 -12.745 1.00 98.00 71 ILE A CA 1
ATOM 551 C C . ILE A 1 71 ? -4.167 -9.553 -12.161 1.00 98.00 71 ILE A C 1
ATOM 553 O O . ILE A 1 71 ? -5.102 -9.931 -12.876 1.00 98.00 71 ILE A O 1
ATOM 557 N N . ILE A 1 72 ? -4.051 -9.854 -10.872 1.00 98.38 72 ILE A N 1
ATOM 558 C CA . ILE A 1 72 ? -4.892 -10.833 -10.194 1.00 98.38 72 ILE A CA 1
ATOM 559 C C . ILE A 1 72 ? -6.133 -10.126 -9.650 1.00 98.38 72 ILE A C 1
ATOM 561 O O . ILE A 1 72 ? -6.037 -9.113 -8.960 1.00 98.38 72 ILE A O 1
ATOM 565 N N . ALA A 1 73 ? -7.309 -10.652 -9.985 1.00 98.06 73 ALA A N 1
ATOM 566 C CA . ALA A 1 73 ? -8.564 -10.173 -9.423 1.00 98.06 73 ALA A CA 1
ATOM 567 C C . ALA A 1 73 ? -8.770 -10.730 -8.006 1.00 98.06 73 ALA A C 1
ATOM 569 O O . ALA A 1 73 ? -8.405 -11.872 -7.729 1.00 98.06 73 ALA A O 1
ATOM 570 N N . ASN A 1 74 ? -9.368 -9.934 -7.123 1.00 97.50 74 ASN A N 1
ATOM 571 C CA . ASN A 1 74 ? -9.746 -10.364 -5.784 1.00 97.50 74 ASN A CA 1
ATOM 572 C C . ASN A 1 74 ? -10.993 -11.272 -5.798 1.00 97.50 74 ASN A C 1
ATOM 574 O O . ASN A 1 74 ? -11.539 -11.605 -6.850 1.00 97.50 74 ASN A O 1
ATOM 578 N N . ASP A 1 75 ? -11.455 -11.666 -4.613 1.00 94.00 75 ASP A N 1
ATOM 579 C CA . ASP A 1 75 ? -12.628 -12.527 -4.401 1.00 94.00 75 ASP A CA 1
ATOM 580 C C . ASP A 1 75 ? -13.957 -11.935 -4.909 1.00 94.00 75 ASP A C 1
ATOM 582 O O . ASP A 1 75 ? -14.912 -12.681 -5.114 1.00 94.00 75 ASP A O 1
ATOM 586 N N . GLN A 1 76 ? -14.015 -10.625 -5.167 1.00 94.12 76 GLN A N 1
ATOM 587 C CA . GLN A 1 76 ? -15.149 -9.936 -5.794 1.00 94.12 76 GLN A CA 1
ATOM 588 C C . GLN A 1 76 ? -14.973 -9.737 -7.311 1.00 94.12 76 GLN A C 1
ATOM 590 O O . GLN A 1 76 ? -15.842 -9.167 -7.967 1.00 94.12 76 GLN A O 1
ATOM 595 N N . GLY A 1 77 ? -13.853 -10.182 -7.888 1.00 96.12 77 GLY A N 1
ATOM 596 C CA . GLY A 1 77 ? -13.522 -9.978 -9.301 1.00 96.12 77 GLY A CA 1
ATOM 597 C C . GLY A 1 77 ? -12.861 -8.628 -9.616 1.00 96.12 77 GLY A C 1
ATOM 598 O O . GLY A 1 77 ? -12.602 -8.340 -10.787 1.00 96.12 77 GLY A O 1
ATOM 599 N N . ASN A 1 78 ? -12.535 -7.814 -8.607 1.00 97.62 78 ASN A N 1
ATOM 600 C CA . ASN A 1 78 ? -11.886 -6.515 -8.794 1.00 97.62 78 ASN A CA 1
ATOM 601 C C . ASN A 1 78 ? -10.368 -6.673 -8.945 1.00 97.62 78 ASN A C 1
ATOM 603 O O . ASN A 1 78 ? -9.724 -7.363 -8.160 1.00 97.62 78 ASN A O 1
ATOM 607 N N . ARG A 1 79 ? -9.765 -5.992 -9.926 1.00 97.69 79 ARG A N 1
ATOM 608 C CA . ARG A 1 79 ? -8.300 -6.008 -10.149 1.00 97.69 79 ARG A CA 1
ATOM 609 C C . ARG A 1 79 ? -7.507 -5.096 -9.215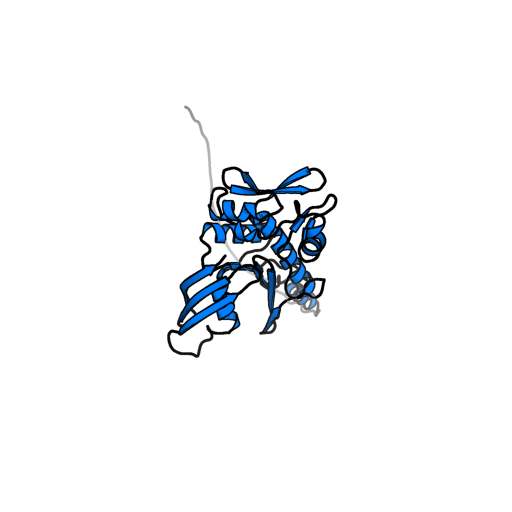 1.00 97.69 79 ARG A C 1
ATOM 611 O O . ARG A 1 79 ? -6.284 -5.156 -9.194 1.00 97.69 79 ARG A O 1
ATOM 618 N N . THR A 1 80 ? -8.197 -4.255 -8.462 1.00 98.12 80 THR A N 1
ATOM 619 C CA . THR A 1 80 ? -7.632 -3.457 -7.379 1.00 98.12 80 THR A CA 1
ATOM 620 C C . THR A 1 80 ? -8.479 -3.687 -6.138 1.00 98.12 80 THR A C 1
ATOM 622 O O . THR A 1 80 ? -9.673 -3.961 -6.228 1.00 98.12 80 THR A O 1
ATOM 625 N N . THR A 1 81 ? -7.860 -3.605 -4.968 1.00 98.69 81 THR A N 1
ATOM 626 C CA . THR A 1 81 ? -8.533 -3.787 -3.680 1.00 98.69 81 THR A CA 1
ATOM 627 C C . THR A 1 81 ? -8.325 -2.534 -2.841 1.00 98.69 81 THR A C 1
ATOM 629 O O . THR A 1 81 ? -7.188 -2.072 -2.754 1.00 98.69 81 THR A O 1
ATOM 632 N N . PRO A 1 82 ? -9.368 -1.961 -2.220 1.00 98.50 82 PRO A N 1
ATOM 633 C CA . PRO A 1 82 ? -9.207 -0.802 -1.350 1.00 98.50 82 PRO A CA 1
ATOM 634 C C . PRO A 1 82 ? -8.151 -1.027 -0.256 1.00 98.50 82 PRO A C 1
ATOM 636 O O . PRO A 1 82 ? -8.152 -2.057 0.414 1.00 98.50 82 PRO A O 1
ATOM 639 N N . SER A 1 83 ? -7.290 -0.042 -0.016 1.00 98.56 83 SER A N 1
ATOM 640 C CA . SER A 1 83 ? -6.307 -0.038 1.078 1.00 98.56 83 SER A CA 1
ATOM 641 C C . SER A 1 83 ? -6.979 0.342 2.408 1.00 98.56 83 SER A C 1
ATOM 643 O O . SER A 1 83 ? -6.624 1.329 3.047 1.00 98.56 83 SER A O 1
ATOM 645 N N . TYR A 1 84 ? -8.013 -0.415 2.780 1.00 98.75 84 TYR A N 1
ATOM 646 C CA . TYR A 1 84 ? -8.876 -0.169 3.936 1.00 98.75 84 TYR A CA 1
ATOM 647 C C . TYR A 1 84 ? -8.803 -1.342 4.909 1.00 98.75 84 TYR A C 1
ATOM 649 O O . TYR A 1 84 ? -8.835 -2.503 4.491 1.00 98.75 84 TYR A O 1
ATOM 657 N N . VAL A 1 85 ? -8.780 -1.030 6.203 1.00 98.81 85 VAL A N 1
ATOM 658 C CA . VAL A 1 85 ? -8.879 -2.004 7.294 1.00 98.81 85 VAL A CA 1
ATOM 659 C C . VAL A 1 85 ? -9.924 -1.513 8.283 1.00 98.81 85 VAL A C 1
ATOM 661 O O . VAL A 1 85 ? -9.779 -0.431 8.843 1.00 98.81 85 VAL A O 1
ATOM 664 N N . ALA A 1 86 ? -10.970 -2.300 8.512 1.00 98.81 86 ALA A N 1
ATOM 665 C CA . ALA A 1 86 ? -11.995 -1.994 9.500 1.00 98.81 86 ALA A CA 1
ATOM 666 C C . ALA A 1 86 ? -11.960 -2.991 10.653 1.00 98.81 86 ALA A C 1
ATOM 668 O O . ALA A 1 86 ? -11.760 -4.191 10.452 1.00 98.81 86 ALA A O 1
ATOM 669 N N . PHE A 1 87 ? -12.182 -2.482 11.856 1.00 98.69 87 PHE A N 1
ATOM 670 C CA . PHE A 1 87 ? -12.246 -3.260 13.082 1.00 98.69 87 PHE A CA 1
ATOM 671 C C . PHE A 1 87 ? -13.676 -3.228 13.618 1.00 98.69 87 PHE A C 1
ATOM 673 O O . PHE A 1 87 ? -14.294 -2.164 13.694 1.00 98.69 87 PHE A O 1
ATOM 680 N N . THR A 1 88 ? -14.212 -4.403 13.945 1.00 97.81 88 THR A N 1
ATOM 681 C CA . THR A 1 88 ? -15.561 -4.569 14.499 1.00 97.81 88 THR A CA 1
ATOM 682 C C . THR A 1 88 ? -15.506 -5.314 15.835 1.00 97.81 88 THR A C 1
ATOM 684 O O . THR A 1 88 ? -14.443 -5.732 16.303 1.00 97.81 88 THR A O 1
ATOM 687 N N . ASP A 1 89 ? -16.661 -5.529 16.459 1.00 95.69 89 ASP A N 1
ATOM 688 C CA . ASP A 1 89 ? -16.755 -6.310 17.697 1.00 95.69 89 ASP A CA 1
ATOM 689 C C . ASP A 1 89 ? -16.390 -7.788 17.513 1.00 95.69 89 ASP A C 1
ATOM 691 O O . ASP A 1 89 ? -16.046 -8.480 18.473 1.00 95.69 89 ASP A O 1
ATOM 695 N N . THR A 1 90 ? -16.450 -8.293 16.281 1.00 95.94 90 THR A N 1
ATOM 696 C CA . THR A 1 90 ? -16.289 -9.717 15.977 1.00 95.94 90 THR A CA 1
ATOM 697 C C . THR A 1 90 ? -15.027 -9.997 15.177 1.00 95.94 90 THR A C 1
ATOM 699 O O . THR A 1 90 ? -14.317 -10.972 15.451 1.00 95.94 90 THR A O 1
ATOM 702 N N . GLU A 1 91 ? -14.710 -9.145 14.207 1.00 96.62 91 GLU A N 1
ATOM 703 C CA . GLU A 1 91 ? -13.725 -9.449 13.181 1.00 96.62 91 GLU A CA 1
ATOM 704 C C . GLU A 1 91 ? -13.022 -8.213 12.621 1.00 96.62 91 GLU A C 1
ATOM 706 O O . GLU A 1 91 ? -13.349 -7.061 12.908 1.00 96.62 91 GLU A O 1
ATOM 711 N N . ARG A 1 92 ? -11.989 -8.481 11.828 1.00 98.06 92 ARG A N 1
ATOM 712 C CA . ARG A 1 92 ? -11.250 -7.465 11.096 1.00 98.06 92 ARG A CA 1
ATOM 713 C C . ARG A 1 92 ? -11.539 -7.649 9.616 1.00 98.06 92 ARG A C 1
ATOM 715 O O . ARG A 1 92 ? -11.225 -8.698 9.060 1.00 98.06 92 ARG A O 1
ATOM 722 N N . LEU A 1 93 ? -12.082 -6.614 8.992 1.00 98.31 93 LEU A N 1
ATOM 723 C CA . LEU A 1 93 ? -12.387 -6.577 7.568 1.00 98.31 93 LEU A CA 1
ATOM 724 C C . LEU A 1 93 ? -11.261 -5.852 6.831 1.00 98.31 93 LEU A C 1
ATOM 726 O O . LEU A 1 93 ? -10.693 -4.891 7.347 1.00 98.31 93 LEU A O 1
ATOM 730 N N . ILE A 1 94 ? -10.936 -6.295 5.618 1.00 98.62 94 ILE A N 1
ATOM 731 C CA . ILE A 1 94 ? -9.875 -5.707 4.789 1.00 98.62 94 ILE A CA 1
ATOM 732 C C . ILE A 1 94 ? -10.385 -5.604 3.350 1.00 98.62 94 ILE A C 1
ATOM 734 O O . ILE A 1 94 ? -11.087 -6.499 2.876 1.00 98.62 94 ILE A O 1
ATOM 738 N N . GLY A 1 95 ? -10.036 -4.531 2.642 1.00 98.44 95 GLY A N 1
ATOM 739 C CA . GLY A 1 95 ? -10.417 -4.361 1.240 1.00 98.44 95 GLY A CA 1
ATOM 740 C C . GLY A 1 95 ? -11.851 -3.877 1.052 1.00 98.44 95 GLY A C 1
ATOM 741 O O . GLY A 1 95 ? -12.321 -2.994 1.772 1.00 98.44 95 GLY A O 1
ATOM 742 N N . ASP A 1 96 ? -12.552 -4.457 0.076 1.00 98.31 96 ASP A N 1
ATOM 743 C CA . ASP A 1 96 ? -13.918 -4.061 -0.292 1.00 98.31 96 ASP A CA 1
ATOM 744 C C . ASP A 1 96 ? -14.884 -4.147 0.898 1.00 98.31 96 ASP A C 1
ATOM 746 O O . ASP A 1 96 ? -15.651 -3.217 1.145 1.00 98.31 96 ASP A O 1
ATOM 750 N N . ALA A 1 97 ? -14.786 -5.208 1.706 1.00 97.62 97 ALA A N 1
ATOM 751 C CA . ALA A 1 97 ? -15.615 -5.378 2.898 1.00 97.62 97 ALA A CA 1
ATOM 752 C C . ALA A 1 97 ? -15.425 -4.239 3.915 1.00 97.62 97 ALA A C 1
ATOM 754 O O . ALA A 1 97 ? -16.404 -3.741 4.465 1.00 97.62 97 ALA A O 1
ATOM 755 N N . ALA A 1 98 ? -14.184 -3.782 4.124 1.00 98.44 98 ALA A N 1
ATOM 756 C CA . ALA A 1 98 ? -13.894 -2.651 5.004 1.00 98.44 98 ALA A CA 1
ATOM 757 C C . ALA A 1 98 ? -14.409 -1.331 4.415 1.00 98.44 98 ALA A C 1
ATOM 759 O O . ALA A 1 98 ? -15.029 -0.538 5.121 1.00 98.44 98 ALA A O 1
ATOM 760 N N . LYS A 1 99 ? -14.206 -1.097 3.114 1.00 97.94 99 LYS A N 1
ATOM 761 C CA . LYS A 1 99 ? -14.662 0.135 2.460 1.00 97.94 99 LYS A CA 1
ATOM 762 C C . LYS A 1 99 ? -16.189 0.262 2.452 1.00 97.94 99 LYS A C 1
ATOM 764 O O . LYS A 1 99 ? -16.703 1.343 2.722 1.00 97.94 99 LYS A O 1
ATOM 769 N N . ASN A 1 100 ? -16.917 -0.825 2.201 1.00 97.62 100 ASN A N 1
ATOM 770 C CA . ASN A 1 100 ? -18.378 -0.805 2.068 1.00 97.62 100 ASN A CA 1
ATOM 771 C C . ASN A 1 100 ? -19.114 -0.385 3.351 1.00 97.62 100 ASN A C 1
ATOM 773 O O . ASN A 1 100 ? -20.210 0.162 3.273 1.00 97.62 100 ASN A O 1
ATOM 777 N N . GLN A 1 101 ? -18.516 -0.607 4.523 1.00 97.06 101 GLN A N 1
ATOM 778 C CA . GLN A 1 101 ? -19.123 -0.282 5.818 1.00 97.06 101 GLN A CA 1
ATOM 779 C C . GLN A 1 101 ? -18.605 1.020 6.452 1.00 97.06 101 GLN A C 1
ATOM 781 O O . GLN A 1 101 ? -19.028 1.368 7.552 1.00 97.06 101 GLN A O 1
ATOM 786 N N . VAL A 1 102 ? -17.737 1.777 5.765 1.00 96.94 102 VAL A N 1
ATOM 787 C CA . VAL A 1 102 ? -17.091 2.983 6.326 1.00 96.94 102 VAL A CA 1
ATOM 788 C C . VAL A 1 102 ? -18.093 4.025 6.835 1.00 96.94 102 VAL A C 1
ATOM 790 O O . VAL A 1 102 ? -17.839 4.678 7.839 1.00 96.94 102 VAL A O 1
ATOM 793 N N . ALA A 1 103 ? -19.256 4.152 6.187 1.00 96.88 103 ALA A N 1
ATOM 794 C CA . ALA A 1 103 ? -20.301 5.091 6.598 1.00 96.88 103 ALA A CA 1
ATOM 795 C C . ALA A 1 103 ? -20.985 4.698 7.922 1.00 96.88 103 ALA A C 1
ATOM 797 O O . ALA A 1 103 ? -21.520 5.562 8.609 1.00 96.88 103 ALA A O 1
ATOM 798 N N . LEU A 1 104 ? -20.972 3.409 8.275 1.00 97.44 104 LEU A N 1
ATOM 799 C CA . LEU A 1 104 ? -21.587 2.877 9.495 1.00 97.44 104 LEU A CA 1
ATOM 800 C C . LEU A 1 104 ? -20.600 2.815 10.669 1.00 97.44 104 LEU A C 1
ATOM 802 O O . LEU A 1 104 ? -21.019 2.896 11.818 1.00 97.44 104 LEU A O 1
ATOM 806 N N . ASN A 1 105 ? -19.301 2.686 10.389 1.00 97.94 105 ASN A N 1
ATOM 807 C CA . ASN A 1 105 ? -18.247 2.532 11.397 1.00 97.94 105 ASN A CA 1
ATOM 808 C C . ASN A 1 105 ? -16.998 3.380 11.063 1.00 97.94 105 ASN A C 1
ATOM 810 O O . ASN A 1 105 ? -15.897 2.846 10.884 1.00 97.94 105 ASN A O 1
ATOM 814 N N . PRO A 1 106 ? -17.134 4.709 10.928 1.00 98.06 106 PRO A N 1
ATOM 815 C CA . PRO A 1 106 ? -16.063 5.552 10.398 1.00 98.06 106 PRO A CA 1
ATOM 816 C C . PRO A 1 106 ? -14.843 5.634 11.327 1.00 98.06 106 PRO A C 1
ATOM 818 O O . PRO A 1 106 ? -13.713 5.647 10.848 1.00 98.06 106 PRO A O 1
ATOM 821 N N . SER A 1 107 ? -15.039 5.634 12.649 1.00 98.06 107 SER A N 1
ATOM 822 C CA . SER A 1 107 ? -13.953 5.773 13.634 1.00 98.06 107 SER A CA 1
ATOM 823 C C . SER A 1 107 ? -13.034 4.554 13.730 1.00 98.06 107 SER A C 1
ATOM 825 O O . SER A 1 107 ? -11.883 4.700 14.134 1.00 98.06 107 SER A O 1
ATOM 827 N N . ASN A 1 108 ? -13.522 3.369 13.351 1.00 98.56 108 ASN A N 1
ATOM 828 C CA . ASN A 1 108 ? -12.757 2.117 13.385 1.00 98.56 108 ASN A CA 1
ATOM 829 C C . ASN A 1 108 ? -12.428 1.592 11.981 1.00 98.56 108 ASN A C 1
ATOM 831 O O . ASN A 1 108 ? -11.999 0.448 11.831 1.00 98.56 108 ASN A O 1
ATOM 835 N N . THR A 1 109 ? -12.625 2.421 10.953 1.00 98.69 109 THR A N 1
ATOM 836 C CA . THR A 1 109 ? -12.272 2.107 9.568 1.00 98.69 109 THR A CA 1
ATOM 837 C C . THR A 1 109 ? -11.096 2.959 9.137 1.00 98.69 109 THR A C 1
ATOM 839 O O . THR A 1 109 ? -11.228 4.150 8.870 1.00 98.69 109 THR A O 1
ATOM 842 N N . VAL A 1 110 ? -9.935 2.325 9.066 1.00 98.69 110 VAL A N 1
ATOM 843 C CA . VAL A 1 110 ? -8.661 2.963 8.763 1.00 98.69 110 VAL A CA 1
ATOM 844 C C . VAL A 1 110 ? -8.401 2.908 7.261 1.00 98.69 110 VAL A C 1
ATOM 846 O O . VAL A 1 110 ? -8.517 1.855 6.632 1.00 98.69 110 VAL A O 1
ATOM 849 N N . PHE A 1 111 ? -8.015 4.050 6.707 1.00 98.31 111 PHE A N 1
ATOM 850 C CA . PHE A 1 111 ? -7.527 4.239 5.342 1.00 98.31 111 PHE A CA 1
ATOM 851 C C . PHE A 1 111 ? -6.354 5.226 5.378 1.00 98.31 111 PHE A C 1
ATOM 853 O O . PHE A 1 111 ? -6.006 5.720 6.450 1.00 98.31 111 PHE A O 1
ATOM 860 N N . ASP A 1 112 ? -5.700 5.469 4.241 1.00 97.31 112 ASP A N 1
ATOM 861 C CA . ASP A 1 112 ? -4.566 6.400 4.136 1.00 97.31 112 ASP A CA 1
ATOM 862 C C . ASP A 1 112 ? -3.380 6.095 5.072 1.00 97.31 112 ASP A C 1
ATOM 864 O O . ASP A 1 112 ? -2.524 6.947 5.307 1.00 97.31 112 ASP A O 1
ATOM 868 N N . ALA A 1 113 ? -3.239 4.855 5.557 1.00 97.38 113 ALA A N 1
ATOM 869 C CA . ALA A 1 113 ? -2.112 4.463 6.412 1.00 97.38 113 ALA A CA 1
ATOM 870 C C . ALA A 1 113 ? -0.744 4.749 5.755 1.00 97.38 113 ALA A C 1
ATOM 872 O O . ALA A 1 113 ? 0.232 5.055 6.443 1.00 97.38 113 ALA A O 1
ATOM 873 N N . LYS A 1 114 ? -0.685 4.742 4.415 1.00 96.62 114 LYS A N 1
ATOM 874 C CA . LYS A 1 114 ? 0.497 5.112 3.624 1.00 96.62 114 LYS A CA 1
ATOM 875 C C . LYS A 1 114 ? 0.944 6.568 3.829 1.00 96.62 114 LYS A C 1
ATOM 877 O O . LYS A 1 114 ? 2.126 6.858 3.675 1.00 96.62 114 LYS A O 1
ATOM 882 N N . ARG A 1 115 ? 0.046 7.478 4.225 1.00 96.81 115 ARG A N 1
ATOM 883 C CA . ARG A 1 115 ? 0.394 8.869 4.573 1.00 96.81 115 ARG A CA 1
ATOM 884 C C . ARG A 1 115 ? 1.128 8.971 5.910 1.00 96.81 115 ARG A C 1
ATOM 886 O O . ARG A 1 115 ? 1.939 9.874 6.084 1.00 96.81 115 ARG A O 1
ATOM 893 N N . LEU A 1 116 ? 0.893 8.022 6.820 1.00 97.69 116 LEU A N 1
ATOM 894 C CA . LEU A 1 116 ? 1.498 7.965 8.157 1.00 97.69 116 LEU A CA 1
ATOM 895 C C . LEU A 1 116 ? 2.801 7.154 8.213 1.00 97.69 116 LEU A C 1
ATOM 897 O O . LEU A 1 116 ? 3.623 7.378 9.103 1.00 97.69 116 LEU A O 1
ATOM 901 N N . ILE A 1 117 ? 2.976 6.188 7.309 1.00 97.69 117 ILE A N 1
ATOM 902 C CA . ILE A 1 117 ? 4.061 5.204 7.380 1.00 97.69 117 ILE A CA 1
ATOM 903 C C . ILE A 1 117 ? 5.444 5.867 7.397 1.00 97.69 117 ILE A C 1
ATOM 905 O O . ILE A 1 117 ? 5.724 6.765 6.604 1.00 97.69 117 ILE A O 1
ATOM 909 N N . GLY A 1 118 ? 6.304 5.451 8.334 1.00 97.50 118 GLY A N 1
ATOM 910 C CA . GLY A 1 118 ? 7.664 5.980 8.491 1.00 97.50 118 GLY A CA 1
ATOM 911 C C . GLY A 1 118 ? 7.785 7.453 8.909 1.00 97.50 118 GLY A C 1
ATOM 912 O O . GLY A 1 118 ? 8.912 7.960 8.944 1.00 97.50 118 GLY A O 1
ATOM 913 N N . ARG A 1 119 ? 6.679 8.144 9.229 1.00 98.31 119 ARG A N 1
ATOM 914 C CA . ARG A 1 119 ? 6.678 9.530 9.729 1.00 98.31 119 ARG A CA 1
ATOM 915 C C . ARG A 1 119 ? 6.693 9.600 11.255 1.00 98.31 119 ARG A C 1
ATOM 917 O O . ARG A 1 119 ? 6.432 8.622 11.956 1.00 98.31 119 ARG A O 1
ATOM 924 N N . ARG A 1 120 ? 6.983 10.793 11.780 1.00 98.25 120 ARG A N 1
ATOM 925 C CA . ARG A 1 120 ? 6.826 11.115 13.204 1.00 98.25 120 ARG A CA 1
ATOM 926 C C . ARG A 1 120 ? 5.461 11.742 13.453 1.00 98.25 120 ARG A C 1
ATOM 928 O O . ARG A 1 120 ? 4.887 12.363 12.567 1.00 98.25 120 ARG A O 1
ATOM 935 N N . PHE A 1 121 ? 4.946 11.578 14.667 1.00 98.56 121 PHE A N 1
ATOM 936 C CA . PHE A 1 121 ? 3.631 12.096 15.038 1.00 98.56 121 PHE A CA 1
ATOM 937 C C . PHE A 1 121 ? 3.564 13.625 14.912 1.00 98.56 121 PHE A C 1
ATOM 939 O O . PHE A 1 121 ? 2.539 14.157 14.514 1.00 98.56 121 PHE A O 1
ATOM 946 N N . ASP A 1 122 ? 4.654 14.323 15.226 1.00 97.94 122 ASP A N 1
ATOM 947 C CA . ASP A 1 122 ? 4.784 15.784 15.186 1.00 97.94 122 ASP A CA 1
ATOM 948 C C . ASP A 1 122 ? 5.115 16.356 13.793 1.00 97.94 122 ASP A C 1
ATOM 950 O O . ASP A 1 122 ? 5.278 17.568 13.664 1.00 97.94 122 ASP A O 1
ATOM 954 N N . ASP A 1 123 ? 5.200 15.520 12.752 1.00 97.62 123 ASP A N 1
ATOM 955 C CA . ASP A 1 123 ? 5.346 15.973 11.363 1.00 97.62 123 ASP A CA 1
ATOM 956 C C . ASP A 1 123 ? 4.137 16.845 10.971 1.00 97.62 123 ASP A C 1
ATOM 958 O O . ASP A 1 123 ? 2.983 16.484 11.223 1.00 97.62 123 ASP A O 1
ATOM 962 N N . SER A 1 124 ? 4.387 18.005 10.356 1.00 97.44 124 SER A N 1
ATOM 963 C CA . SER A 1 124 ? 3.334 18.950 9.973 1.00 97.44 124 SER A CA 1
ATOM 964 C C . SER A 1 124 ? 2.327 18.336 9.003 1.00 97.44 124 SER A C 1
ATOM 966 O O . SER A 1 124 ? 1.143 18.659 9.092 1.00 97.44 124 SER A O 1
ATOM 968 N N . VAL A 1 125 ? 2.775 17.423 8.133 1.00 94.94 125 VAL A N 1
ATOM 969 C CA . VAL A 1 125 ? 1.900 16.682 7.213 1.00 94.94 125 VAL A CA 1
ATOM 970 C C . VAL A 1 125 ? 0.959 15.773 8.002 1.00 94.94 125 VAL A C 1
ATOM 972 O O . VAL A 1 125 ? -0.248 15.812 7.796 1.00 94.94 125 VAL A O 1
ATOM 975 N N . VAL A 1 126 ? 1.483 15.036 8.989 1.00 97.62 126 VAL A N 1
ATOM 976 C CA . VAL A 1 126 ? 0.671 14.167 9.860 1.00 97.62 126 VAL A CA 1
ATOM 977 C C . VAL A 1 126 ? -0.352 14.991 10.643 1.00 97.62 126 VAL A C 1
ATOM 979 O O . VAL A 1 126 ? -1.526 14.636 10.690 1.00 97.62 126 VAL A O 1
ATOM 982 N N . GLN A 1 127 ? 0.064 16.121 11.218 1.00 98.38 127 GLN A N 1
ATOM 983 C CA . GLN A 1 127 ? -0.828 17.005 11.974 1.00 98.38 127 GLN A CA 1
ATOM 984 C C . GLN A 1 127 ? -1.913 17.658 11.104 1.00 98.38 127 GLN A C 1
ATOM 986 O O . GLN A 1 127 ? -3.000 17.960 11.604 1.00 98.38 127 GLN A O 1
ATOM 991 N N . ALA A 1 128 ? -1.630 17.916 9.825 1.00 97.44 128 ALA A N 1
ATOM 992 C CA . ALA A 1 128 ? -2.619 18.415 8.877 1.00 97.44 128 ALA A CA 1
ATOM 993 C C . ALA A 1 128 ? -3.620 17.314 8.499 1.00 97.44 128 ALA A C 1
ATOM 995 O O . ALA A 1 128 ? -4.820 17.508 8.690 1.00 97.44 128 ALA A O 1
ATOM 996 N N . ASP A 1 129 ? -3.131 16.148 8.071 1.00 96.62 129 ASP A N 1
ATOM 997 C CA . ASP A 1 129 ? -3.961 15.027 7.619 1.00 96.62 129 ASP A CA 1
ATOM 998 C C . ASP A 1 129 ? -4.889 14.496 8.726 1.00 96.62 129 ASP A C 1
ATOM 1000 O O . ASP A 1 129 ? -6.063 14.213 8.482 1.00 96.62 129 ASP A O 1
ATOM 1004 N N . MET A 1 130 ? -4.416 14.459 9.980 1.00 97.81 130 MET A N 1
ATOM 1005 C CA . MET A 1 130 ? -5.207 14.040 11.148 1.00 97.81 130 MET A CA 1
ATOM 1006 C C . MET A 1 130 ? -6.509 14.825 11.346 1.00 97.81 130 MET A C 1
ATOM 1008 O O . MET A 1 130 ? -7.425 14.324 11.993 1.00 97.81 130 MET A O 1
ATOM 1012 N N . LYS A 1 131 ? -6.616 16.044 10.805 1.00 97.56 131 LYS A N 1
ATOM 1013 C CA . LYS A 1 131 ? -7.839 16.861 10.891 1.00 97.56 131 LYS A CA 1
ATOM 1014 C C . LYS A 1 131 ? -8.945 16.370 9.958 1.00 97.56 131 LYS A C 1
ATOM 1016 O O . LYS A 1 131 ? -10.093 16.775 10.120 1.00 97.56 131 LYS A O 1
ATOM 1021 N N . HIS A 1 132 ? -8.596 15.540 8.980 1.00 96.94 132 HIS A N 1
ATOM 1022 C CA . HIS A 1 132 ? -9.494 15.064 7.934 1.00 96.94 132 HIS A CA 1
ATOM 1023 C C . HIS A 1 132 ? -9.915 13.604 8.128 1.00 96.94 132 HIS A C 1
ATOM 1025 O O . HIS A 1 132 ? -10.863 13.153 7.485 1.00 96.94 132 HIS A O 1
ATOM 1031 N N . TRP A 1 133 ? -9.254 12.865 9.023 1.00 98.06 133 TRP A N 1
ATOM 1032 C CA . TRP A 1 133 ? -9.591 11.472 9.289 1.00 98.06 133 TRP A CA 1
ATOM 1033 C C . TRP A 1 133 ? -10.640 11.315 10.397 1.00 98.06 133 TRP A C 1
ATOM 1035 O O . TRP A 1 133 ? -10.586 12.009 11.412 1.00 98.06 133 TRP A O 1
ATOM 1045 N N . PRO A 1 134 ? -11.580 10.365 10.244 1.00 97.94 134 PRO A N 1
ATOM 1046 C CA . PRO A 1 134 ? -12.572 10.063 11.274 1.00 97.94 134 PRO A CA 1
ATOM 1047 C C . PRO A 1 134 ? -12.022 9.184 12.409 1.00 97.94 134 PRO A C 1
ATOM 1049 O O . PRO A 1 134 ? -12.626 9.113 13.479 1.00 97.94 134 PRO A O 1
ATOM 1052 N N . PHE A 1 135 ? -10.908 8.487 12.177 1.00 98.31 135 PHE A N 1
ATOM 1053 C CA . PHE A 1 135 ? -10.239 7.649 13.167 1.00 98.31 135 PHE A CA 1
ATOM 1054 C C . PHE A 1 135 ? -9.186 8.445 13.940 1.00 98.31 135 PHE A C 1
ATOM 1056 O O . PHE A 1 135 ? -8.630 9.437 13.466 1.00 98.31 135 PHE A O 1
ATOM 1063 N N . LYS A 1 136 ? -8.878 7.988 15.152 1.00 98.31 136 LYS A N 1
ATOM 1064 C CA . LYS A 1 136 ? -7.957 8.688 16.044 1.00 98.31 136 LYS A CA 1
ATOM 1065 C C . LYS A 1 136 ? -6.519 8.243 15.806 1.00 98.31 136 LYS A C 1
ATOM 1067 O O . LYS A 1 136 ? -6.224 7.052 15.794 1.00 98.31 136 LYS A O 1
ATOM 1072 N N . VAL A 1 137 ? -5.604 9.204 15.717 1.00 98.62 137 VAL A N 1
ATOM 1073 C CA . VAL A 1 137 ? -4.157 8.955 15.732 1.00 98.62 137 VAL A CA 1
ATOM 1074 C C . VAL A 1 137 ? -3.583 9.489 17.043 1.00 98.62 137 VAL A C 1
ATOM 1076 O O . VAL A 1 137 ? -3.878 10.610 17.455 1.00 98.62 137 VAL A O 1
ATOM 1079 N N . VAL A 1 138 ? -2.783 8.674 17.724 1.00 98.44 138 VAL A N 1
ATOM 1080 C CA . VAL A 1 138 ? -2.132 8.986 19.002 1.00 98.44 138 VAL A CA 1
ATOM 1081 C C . VAL A 1 138 ? -0.616 8.902 18.866 1.00 98.44 138 VAL A C 1
ATOM 1083 O O . VAL A 1 138 ? -0.101 8.203 17.997 1.00 98.44 138 VAL A O 1
ATOM 1086 N N . SER A 1 139 ? 0.102 9.613 19.732 1.00 98.44 139 SER A N 1
ATOM 1087 C CA . SER A 1 139 ? 1.560 9.527 19.817 1.00 98.44 139 SER A CA 1
ATOM 1088 C C . SER A 1 139 ? 1.965 8.415 20.777 1.00 98.44 139 SER A C 1
ATOM 1090 O O . SER A 1 139 ? 1.493 8.380 21.913 1.00 98.44 139 SER A O 1
ATOM 1092 N N . ASP A 1 140 ? 2.869 7.545 20.342 1.00 97.56 140 ASP A N 1
ATOM 1093 C CA . ASP A 1 140 ? 3.552 6.570 21.187 1.00 97.56 140 ASP A CA 1
ATOM 1094 C C . ASP A 1 140 ? 5.060 6.694 20.959 1.00 97.56 140 ASP A C 1
ATOM 1096 O O . ASP A 1 140 ? 5.568 6.410 19.871 1.00 97.56 140 ASP A O 1
ATOM 1100 N N . GLY A 1 141 ? 5.777 7.238 21.945 1.00 96.31 141 GLY A N 1
ATOM 1101 C CA . GLY A 1 141 ? 7.205 7.542 21.806 1.00 96.31 141 GLY A CA 1
ATOM 1102 C C . GLY A 1 141 ? 7.529 8.483 20.634 1.00 96.31 141 GLY A C 1
ATOM 1103 O O . GLY A 1 141 ? 8.603 8.384 20.044 1.00 96.31 141 GLY A O 1
ATOM 1104 N N . GLY A 1 142 ? 6.595 9.362 20.247 1.00 96.88 142 GLY A N 1
ATOM 1105 C CA . GLY A 1 142 ? 6.743 10.266 19.101 1.00 96.88 142 GLY A CA 1
ATOM 1106 C C . GLY A 1 142 ? 6.430 9.640 17.737 1.00 96.88 142 GLY A C 1
ATOM 1107 O O . GLY A 1 142 ? 6.528 10.336 16.726 1.00 96.88 142 GLY A O 1
ATOM 1108 N N . LYS A 1 143 ? 6.045 8.359 17.683 1.00 97.75 143 LYS A N 1
ATOM 1109 C CA . LYS A 1 143 ? 5.543 7.700 16.470 1.00 97.75 143 LYS A CA 1
ATOM 1110 C C . LYS A 1 143 ? 4.013 7.757 16.431 1.00 97.75 143 LYS A C 1
ATOM 1112 O O . LYS A 1 143 ? 3.387 7.604 17.483 1.00 97.75 143 LYS A O 1
ATOM 1117 N N . PRO A 1 144 ? 3.394 7.963 15.258 1.00 98.44 144 PRO A N 1
ATOM 1118 C CA . PRO A 1 144 ? 1.947 7.911 15.145 1.00 98.44 144 PRO A CA 1
ATOM 1119 C C . PRO A 1 144 ? 1.459 6.464 15.263 1.00 98.44 144 PRO A C 1
ATOM 1121 O O . PRO A 1 144 ? 2.017 5.558 14.648 1.00 98.44 144 PRO A O 1
ATOM 1124 N N . LYS A 1 145 ? 0.394 6.251 16.034 1.00 98.69 145 LYS A N 1
ATOM 1125 C CA . LYS A 1 145 ? -0.368 5.001 16.083 1.00 98.69 145 LYS A CA 1
ATOM 1126 C C . LYS A 1 145 ? -1.845 5.283 15.882 1.00 98.69 145 LYS A C 1
ATOM 1128 O O . LYS A 1 145 ? -2.374 6.242 16.434 1.00 98.69 145 LYS A O 1
ATOM 1133 N N . ILE A 1 146 ? -2.518 4.430 15.127 1.00 98.75 146 ILE A N 1
ATOM 1134 C CA . ILE A 1 146 ? -3.955 4.503 14.902 1.00 98.75 146 ILE A CA 1
ATOM 1135 C C . ILE A 1 146 ? -4.653 3.797 16.065 1.00 98.75 146 ILE A C 1
ATOM 1137 O O . ILE A 1 146 ? -4.366 2.632 16.336 1.00 98.75 146 ILE A O 1
ATOM 1141 N N . GLN A 1 147 ? -5.534 4.502 16.770 1.00 98.69 147 GLN A N 1
ATOM 1142 C CA . GLN A 1 147 ? -6.349 3.962 17.854 1.00 98.69 147 GLN A CA 1
ATOM 1143 C C . GLN A 1 147 ? -7.745 3.622 17.331 1.00 98.69 147 GLN A C 1
ATOM 1145 O O . GLN A 1 147 ? -8.414 4.481 16.759 1.00 98.69 147 GLN A O 1
ATOM 1150 N N . VAL A 1 148 ? -8.176 2.386 17.570 1.00 98.50 148 VAL A N 1
ATOM 1151 C CA . VAL A 1 148 ? -9.490 1.855 17.182 1.00 98.50 148 VAL A CA 1
ATOM 1152 C C . VAL A 1 148 ? -10.069 1.023 18.319 1.00 98.50 148 VAL A C 1
ATOM 1154 O O . VAL A 1 148 ? -9.326 0.485 19.145 1.00 98.50 148 VAL A O 1
ATOM 1157 N N . GLU A 1 149 ? -11.384 0.875 18.335 1.00 98.38 149 GLU A N 1
ATOM 1158 C CA . GLU A 1 149 ? -12.065 -0.131 19.135 1.00 98.38 149 GLU A CA 1
ATOM 1159 C C . GLU A 1 149 ? -12.146 -1.439 18.340 1.00 98.38 149 GLU A C 1
ATOM 1161 O O . GLU A 1 149 ? -12.579 -1.469 17.187 1.00 98.38 149 GLU A O 1
ATOM 1166 N N . PHE A 1 150 ? -11.683 -2.530 18.942 1.00 98.00 150 PHE A N 1
ATOM 1167 C CA . PHE A 1 150 ? -11.730 -3.856 18.345 1.00 98.00 150 PHE A CA 1
ATOM 1168 C C . PHE A 1 150 ? -12.102 -4.874 19.416 1.00 98.00 150 PHE A C 1
ATOM 1170 O O . PHE A 1 150 ? -11.379 -5.022 20.403 1.00 98.00 150 PHE A O 1
ATOM 1177 N N . LYS A 1 151 ? -13.213 -5.593 19.212 1.00 96.50 151 LYS A N 1
ATOM 1178 C CA . LYS A 1 151 ? -13.758 -6.554 20.189 1.00 96.50 151 LYS A CA 1
ATOM 1179 C C . LYS A 1 151 ? -14.011 -5.941 21.575 1.00 96.50 151 LYS A C 1
ATOM 1181 O O . LYS A 1 151 ? -13.677 -6.552 22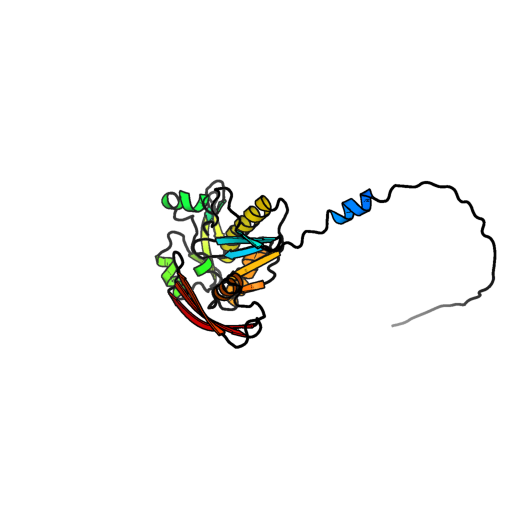.588 1.00 96.50 151 LYS A O 1
ATOM 1186 N N . GLY A 1 152 ? -14.554 -4.723 21.612 1.00 93.62 152 GLY A N 1
ATOM 1187 C CA . GLY A 1 152 ? -14.834 -3.983 22.850 1.00 93.62 152 GLY A CA 1
ATOM 1188 C C . GLY A 1 152 ? -13.596 -3.467 23.597 1.00 93.62 152 GLY A C 1
ATOM 1189 O O . GLY A 1 152 ? -13.716 -2.988 24.724 1.00 93.62 152 GLY A O 1
ATOM 1190 N N . GLU A 1 153 ? -12.399 -3.561 23.007 1.00 97.06 153 GLU A N 1
ATOM 1191 C CA . GLU A 1 153 ? -11.158 -3.052 23.592 1.00 97.06 153 GLU A CA 1
ATOM 1192 C C . GLU A 1 153 ? -10.519 -1.979 22.711 1.00 97.06 153 GLU A C 1
ATOM 1194 O O . GLU A 1 153 ? -10.428 -2.117 21.490 1.00 97.06 153 GLU A O 1
ATOM 1199 N N . ASN A 1 154 ? -9.965 -0.944 23.344 1.00 97.81 154 ASN A N 1
ATOM 1200 C CA . ASN A 1 154 ? -9.114 0.018 22.653 1.00 97.81 154 ASN A CA 1
ATOM 1201 C C . ASN A 1 154 ? -7.783 -0.639 22.269 1.00 97.81 154 ASN A C 1
ATOM 1203 O O . ASN A 1 154 ? -6.985 -1.014 23.132 1.00 97.81 154 ASN A O 1
ATOM 1207 N N . LYS A 1 155 ? -7.520 -0.732 20.966 1.00 98.25 155 LYS A N 1
ATOM 1208 C CA . LYS A 1 155 ? -6.250 -1.188 20.396 1.00 98.25 155 LYS A CA 1
ATOM 1209 C C . LYS A 1 155 ? -5.534 -0.018 19.736 1.00 98.25 155 LYS A C 1
ATOM 1211 O O . LYS A 1 155 ? -6.158 0.932 19.268 1.00 98.25 155 LYS A O 1
ATOM 1216 N N . THR A 1 156 ? -4.211 -0.100 19.680 1.00 98.44 156 THR A N 1
ATOM 1217 C CA . THR A 1 156 ? -3.388 0.813 18.889 1.00 98.44 156 THR A CA 1
ATOM 1218 C C . THR A 1 156 ? -2.547 0.014 17.910 1.00 98.44 156 THR A C 1
ATOM 1220 O O . THR A 1 156 ? -1.984 -1.015 18.276 1.00 98.44 156 THR A O 1
ATOM 1223 N N . PHE A 1 157 ? -2.473 0.495 16.673 1.00 98.75 157 PHE A N 1
ATOM 1224 C CA . PHE A 1 157 ? -1.707 -0.128 15.600 1.00 98.75 157 PHE A CA 1
ATOM 1225 C C . PHE A 1 157 ? -0.755 0.884 14.985 1.00 98.75 157 PHE A C 1
ATOM 1227 O O . PHE A 1 157 ? -1.103 2.055 14.811 1.00 98.75 157 PHE A O 1
ATOM 1234 N N . SER A 1 158 ? 0.448 0.449 14.642 1.00 98.69 158 SER A N 1
ATOM 1235 C CA . SER A 1 158 ? 1.344 1.257 13.830 1.00 98.69 158 SER A CA 1
ATOM 1236 C C . SER A 1 158 ? 0.856 1.312 12.368 1.00 98.69 158 SER A C 1
ATOM 1238 O O . SER A 1 158 ? 0.120 0.424 11.918 1.00 98.69 158 SER A O 1
ATOM 1240 N N . PRO A 1 159 ? 1.248 2.333 11.585 1.00 98.69 159 PRO A N 1
ATOM 1241 C CA . PRO A 1 159 ? 0.928 2.390 10.158 1.00 98.69 159 PRO A CA 1
ATOM 1242 C C . PRO A 1 159 ? 1.450 1.177 9.375 1.00 98.69 159 PRO A C 1
ATOM 1244 O O . PRO A 1 159 ? 0.814 0.732 8.418 1.00 98.69 159 PRO A O 1
ATOM 1247 N N . GLU A 1 160 ? 2.591 0.622 9.793 1.00 98.62 160 GLU A N 1
ATOM 1248 C CA . GLU A 1 160 ? 3.185 -0.591 9.228 1.00 98.62 160 GLU A CA 1
ATOM 1249 C C . GLU A 1 160 ? 2.314 -1.818 9.509 1.00 98.62 160 GLU A C 1
ATOM 1251 O O . GLU A 1 160 ? 2.104 -2.629 8.612 1.00 98.62 160 GLU A O 1
ATOM 1256 N N . GLU A 1 161 ? 1.745 -1.936 10.714 1.00 98.81 161 GLU A N 1
ATOM 1257 C CA . GLU A 1 161 ? 0.807 -3.011 11.047 1.00 98.81 161 GLU A CA 1
ATOM 1258 C C . GLU A 1 161 ? -0.468 -2.917 10.199 1.00 98.81 161 GLU A C 1
ATOM 1260 O O . GLU A 1 161 ? -0.882 -3.922 9.623 1.00 98.81 161 GLU A O 1
ATOM 1265 N N . ILE A 1 162 ? -1.058 -1.726 10.035 1.00 98.81 162 ILE A N 1
ATOM 1266 C CA . ILE A 1 162 ? -2.230 -1.543 9.158 1.00 98.81 162 ILE A CA 1
ATOM 1267 C C . ILE A 1 162 ? -1.886 -1.890 7.703 1.00 98.81 162 ILE A C 1
ATOM 1269 O O . ILE A 1 162 ? -2.611 -2.643 7.051 1.00 98.81 162 ILE A O 1
ATOM 1273 N N . SER A 1 163 ? -0.747 -1.407 7.204 1.00 98.81 163 SER A N 1
ATOM 1274 C CA . SER A 1 163 ? -0.280 -1.712 5.847 1.00 98.81 163 SER A CA 1
ATOM 1275 C C . SER A 1 163 ? 0.001 -3.207 5.665 1.00 98.81 163 SER A C 1
ATOM 1277 O O . SER A 1 163 ? -0.318 -3.771 4.621 1.00 98.81 163 SER A O 1
ATOM 1279 N N . SER A 1 164 ? 0.517 -3.887 6.694 1.00 98.88 164 SER A N 1
ATOM 1280 C CA . SER A 1 164 ? 0.740 -5.335 6.666 1.00 98.88 164 SER A CA 1
ATOM 1281 C C . SER A 1 164 ? -0.563 -6.113 6.503 1.00 98.88 164 SER A C 1
ATOM 1283 O O . SER A 1 164 ? -0.585 -7.111 5.795 1.00 98.88 164 SER A O 1
ATOM 1285 N N . MET A 1 165 ? -1.672 -5.640 7.079 1.00 98.81 165 MET A N 1
ATOM 1286 C CA . MET A 1 165 ? -2.981 -6.279 6.918 1.00 98.81 165 MET A CA 1
ATOM 1287 C C . MET A 1 165 ? -3.453 -6.185 5.460 1.00 98.81 165 MET A C 1
ATOM 1289 O O . MET A 1 165 ? -3.929 -7.173 4.903 1.00 98.81 165 MET A O 1
ATOM 1293 N N . VAL A 1 166 ? -3.237 -5.041 4.802 1.00 98.88 166 VAL A N 1
ATOM 1294 C CA . VAL A 1 166 ? -3.494 -4.892 3.358 1.00 98.88 166 VAL A CA 1
ATOM 1295 C C . VAL A 1 166 ? -2.599 -5.835 2.545 1.00 98.88 166 VAL A C 1
ATOM 1297 O O . VAL A 1 166 ? -3.087 -6.533 1.656 1.00 98.88 166 VAL A O 1
ATOM 1300 N N . LEU A 1 167 ? -1.309 -5.932 2.882 1.00 98.81 167 LEU A N 1
ATOM 1301 C CA . LEU A 1 167 ? -0.369 -6.846 2.220 1.00 98.81 167 LEU A CA 1
ATOM 1302 C C . LEU A 1 167 ? -0.726 -8.325 2.428 1.00 98.81 167 LEU A C 1
ATOM 1304 O O . LEU A 1 167 ? -0.581 -9.113 1.494 1.00 98.81 167 LEU A O 1
ATOM 1308 N N . VAL A 1 168 ? -1.241 -8.705 3.602 1.00 98.75 168 VAL A N 1
ATOM 1309 C CA . VAL A 1 168 ? -1.788 -10.047 3.853 1.00 98.75 168 VAL A CA 1
ATOM 1310 C C . VAL A 1 168 ? -2.950 -10.320 2.904 1.00 98.75 168 VAL A C 1
ATOM 1312 O O . VAL A 1 168 ? -2.939 -11.353 2.242 1.00 98.75 168 VAL A O 1
ATOM 1315 N N . LYS A 1 169 ? -3.890 -9.380 2.735 1.00 98.69 169 LYS A N 1
ATOM 1316 C CA . LYS A 1 169 ? -4.988 -9.555 1.770 1.00 98.69 169 LYS A CA 1
ATOM 1317 C C . LYS A 1 169 ? -4.469 -9.686 0.332 1.00 98.69 169 LYS A C 1
ATOM 1319 O O . LYS A 1 169 ? -4.970 -10.523 -0.413 1.00 98.69 169 LYS A O 1
ATOM 1324 N N . MET A 1 170 ? -3.448 -8.917 -0.065 1.00 98.81 170 MET A N 1
ATOM 1325 C CA . MET A 1 170 ? -2.844 -9.024 -1.407 1.00 98.81 170 MET A CA 1
ATOM 1326 C C . MET A 1 170 ? -2.173 -10.384 -1.620 1.00 98.81 170 MET A C 1
ATOM 1328 O O . MET A 1 170 ? -2.310 -10.994 -2.682 1.00 98.81 170 MET A O 1
ATOM 1332 N N . LYS A 1 171 ? -1.480 -10.882 -0.594 1.00 98.50 171 LYS A N 1
ATOM 1333 C CA . LYS A 1 171 ? -0.893 -12.220 -0.578 1.00 98.50 171 LYS A CA 1
ATOM 1334 C C . LYS A 1 171 ? -1.967 -13.299 -0.699 1.00 98.50 171 LYS A C 1
ATOM 1336 O O . LYS A 1 171 ? -1.835 -14.156 -1.559 1.00 98.50 171 LYS A O 1
ATOM 1341 N N . GLU A 1 172 ? -3.034 -13.238 0.094 1.00 98.38 172 GLU A N 1
ATOM 1342 C CA . GLU A 1 172 ? -4.145 -14.200 0.045 1.00 98.38 172 GLU A CA 1
ATOM 1343 C C . GLU A 1 172 ? -4.816 -14.238 -1.336 1.00 98.38 172 GLU A C 1
ATOM 1345 O O . GLU A 1 172 ? -5.097 -15.318 -1.852 1.00 98.38 172 GLU A O 1
ATOM 1350 N N . ILE A 1 173 ? -5.017 -13.075 -1.968 1.00 98.69 173 ILE A N 1
ATOM 1351 C CA . ILE A 1 173 ? -5.537 -12.976 -3.342 1.00 98.69 173 ILE A CA 1
ATOM 1352 C C . ILE A 1 173 ? -4.612 -13.707 -4.324 1.00 98.69 173 ILE A C 1
ATOM 1354 O O . ILE A 1 173 ? -5.074 -14.502 -5.145 1.00 98.69 173 ILE A O 1
ATOM 1358 N N . ALA A 1 174 ? -3.301 -13.480 -4.224 1.00 98.31 174 ALA A N 1
ATOM 1359 C CA . ALA A 1 174 ? -2.336 -14.162 -5.075 1.00 98.31 174 ALA A CA 1
ATOM 1360 C C . ALA A 1 174 ? -2.273 -15.673 -4.802 1.00 98.31 174 ALA A C 1
ATOM 1362 O O . ALA A 1 174 ? -2.221 -16.458 -5.745 1.00 98.31 174 ALA A O 1
ATOM 1363 N N . GLU A 1 175 ? -2.309 -16.099 -3.539 1.00 97.69 175 GLU A N 1
ATOM 1364 C CA . GLU A 1 175 ? -2.301 -17.514 -3.150 1.00 97.69 175 GLU A CA 1
ATOM 1365 C C . GLU A 1 175 ? -3.551 -18.247 -3.654 1.00 97.69 175 GLU A C 1
ATOM 1367 O O . GLU A 1 175 ? -3.438 -19.359 -4.172 1.00 97.69 175 GLU A O 1
ATOM 1372 N N . ALA A 1 176 ? -4.726 -17.613 -3.575 1.00 97.94 176 ALA A N 1
ATOM 1373 C CA . ALA A 1 176 ? -5.971 -18.155 -4.112 1.00 97.94 176 ALA A CA 1
ATOM 1374 C C . ALA A 1 176 ? -5.907 -18.343 -5.637 1.00 97.94 176 ALA A C 1
ATOM 1376 O O . ALA A 1 176 ? -6.342 -19.373 -6.150 1.00 97.94 176 ALA A O 1
ATOM 1377 N N . TYR A 1 177 ? -5.319 -17.383 -6.356 1.00 97.50 177 TYR A N 1
ATOM 1378 C CA . TYR A 1 177 ? -5.125 -17.467 -7.806 1.00 97.50 177 TYR A CA 1
ATOM 1379 C C . TYR A 1 177 ? -4.101 -18.536 -8.211 1.00 97.50 177 TYR A C 1
ATOM 1381 O O . TYR A 1 177 ? -4.307 -19.283 -9.165 1.00 97.50 177 TYR A O 1
ATOM 1389 N N . LEU A 1 178 ? -2.987 -18.616 -7.482 1.00 96.06 178 LEU A N 1
ATOM 1390 C CA . LEU A 1 178 ? -1.859 -19.494 -7.796 1.00 96.06 178 LEU A CA 1
ATOM 1391 C C . LEU A 1 178 ? -2.024 -20.928 -7.272 1.00 96.06 178 LEU A C 1
ATOM 1393 O O . LEU A 1 178 ? -1.283 -21.822 -7.691 1.00 96.06 178 LEU A O 1
ATOM 1397 N N . GLY A 1 179 ? -2.943 -21.155 -6.332 1.00 96.44 179 GLY A N 1
ATOM 1398 C CA . GLY A 1 179 ? -3.197 -22.456 -5.711 1.00 96.44 179 GLY A CA 1
ATOM 1399 C C . GLY A 1 179 ? -2.087 -22.943 -4.770 1.00 96.44 179 GLY A C 1
ATOM 1400 O O . GLY A 1 179 ? -2.044 -24.125 -4.434 1.00 96.44 179 GLY A O 1
ATOM 1401 N N . HIS A 1 180 ? -1.163 -22.069 -4.363 1.00 95.06 180 HIS A N 1
ATOM 1402 C CA . HIS A 1 180 ? -0.074 -22.389 -3.437 1.00 95.06 180 HIS A CA 1
ATOM 1403 C C . HIS A 1 180 ? 0.391 -21.152 -2.664 1.00 95.06 180 HIS A C 1
ATOM 1405 O O . HIS A 1 180 ? 0.081 -20.024 -3.038 1.00 95.06 180 HIS A O 1
ATOM 1411 N N . LYS A 1 181 ? 1.156 -21.374 -1.586 1.00 95.56 181 LYS A N 1
ATOM 1412 C CA . LYS A 1 181 ? 1.677 -20.297 -0.734 1.00 95.56 181 LYS A CA 1
ATOM 1413 C C . LYS A 1 181 ? 2.676 -19.408 -1.469 1.00 95.56 181 LYS A C 1
ATOM 1415 O O . LYS A 1 181 ? 3.564 -19.915 -2.154 1.00 95.56 181 LYS A O 1
ATOM 1420 N N . VAL A 1 182 ? 2.592 -18.105 -1.219 1.00 95.81 182 VAL A N 1
ATOM 1421 C CA . VAL A 1 182 ? 3.492 -17.087 -1.764 1.00 95.81 182 VAL A CA 1
ATOM 1422 C C . VAL A 1 182 ? 4.320 -16.492 -0.635 1.00 95.81 182 VAL A C 1
ATOM 1424 O O . VAL A 1 182 ? 3.800 -16.053 0.389 1.00 95.81 182 VAL A O 1
ATOM 1427 N N . SER A 1 183 ? 5.635 -16.468 -0.818 1.00 95.62 183 SER A N 1
ATOM 1428 C CA . SER A 1 183 ? 6.565 -15.901 0.161 1.00 95.62 183 SER A CA 1
ATOM 1429 C C . SER A 1 183 ? 7.333 -14.704 -0.375 1.00 95.62 183 SER A C 1
ATOM 1431 O O . SER A 1 183 ? 7.634 -13.814 0.401 1.00 95.62 183 SER A O 1
ATOM 1433 N N . ASN A 1 184 ? 7.649 -14.641 -1.667 1.00 98.12 184 ASN A N 1
ATOM 1434 C CA . ASN A 1 184 ? 8.500 -13.589 -2.218 1.00 98.12 184 ASN A CA 1
ATOM 1435 C C . ASN A 1 184 ? 7.670 -12.457 -2.831 1.00 98.12 184 ASN A C 1
ATOM 1437 O O . ASN A 1 184 ? 6.753 -12.715 -3.611 1.00 98.12 184 ASN A O 1
ATOM 1441 N N . ALA A 1 185 ? 8.029 -11.207 -2.538 1.00 98.44 185 ALA A N 1
ATOM 1442 C CA . ALA A 1 185 ? 7.366 -10.044 -3.120 1.00 98.44 185 ALA A CA 1
ATOM 1443 C C . ALA A 1 185 ? 8.338 -8.910 -3.465 1.00 98.44 185 ALA A C 1
ATOM 1445 O O . ALA A 1 185 ? 9.354 -8.708 -2.799 1.00 98.44 185 ALA A O 1
ATOM 1446 N N . VAL A 1 186 ? 7.989 -8.141 -4.493 1.00 98.56 186 VAL A N 1
ATOM 1447 C CA . VAL A 1 186 ? 8.509 -6.791 -4.742 1.00 98.56 186 VAL A CA 1
ATOM 1448 C C . VAL A 1 186 ? 7.375 -5.818 -4.444 1.00 98.56 186 VAL A C 1
ATOM 1450 O O . VAL A 1 186 ? 6.265 -6.024 -4.928 1.00 98.56 186 VAL A O 1
ATOM 1453 N N . ILE A 1 187 ? 7.641 -4.787 -3.644 1.00 98.75 187 ILE A N 1
ATOM 1454 C CA . ILE A 1 187 ? 6.630 -3.803 -3.228 1.00 98.75 187 ILE A CA 1
ATOM 1455 C C . ILE A 1 187 ? 7.039 -2.426 -3.755 1.00 98.75 187 ILE A C 1
ATOM 1457 O O . ILE A 1 187 ? 8.216 -2.055 -3.677 1.00 98.75 187 ILE A O 1
ATOM 1461 N N . THR A 1 188 ? 6.092 -1.683 -4.323 1.00 98.19 188 THR A N 1
ATOM 1462 C CA . THR A 1 188 ? 6.331 -0.324 -4.823 1.00 98.19 188 THR A CA 1
ATOM 1463 C C . THR A 1 188 ? 6.150 0.730 -3.727 1.00 98.19 188 THR A C 1
ATOM 1465 O O . THR A 1 188 ? 5.406 0.538 -2.763 1.00 98.19 188 THR A O 1
ATOM 1468 N N . VAL A 1 189 ? 6.859 1.850 -3.867 1.00 97.00 189 VAL A N 1
ATOM 1469 C CA . VAL A 1 189 ? 6.692 3.066 -3.056 1.00 97.00 189 VAL A CA 1
ATOM 1470 C C . VAL A 1 189 ? 6.851 4.315 -3.927 1.00 97.00 189 VAL A C 1
ATOM 1472 O O . VAL A 1 189 ? 7.527 4.241 -4.961 1.00 97.00 189 VAL A O 1
ATOM 1475 N N . PRO A 1 190 ? 6.344 5.483 -3.507 1.00 94.31 190 PRO A N 1
ATOM 1476 C CA . PRO A 1 190 ? 6.567 6.722 -4.236 1.00 94.31 190 PRO A CA 1
ATOM 1477 C C . PRO A 1 190 ? 8.056 7.071 -4.329 1.00 94.31 190 PRO A C 1
ATOM 1479 O O . PRO A 1 190 ? 8.844 6.772 -3.427 1.00 94.31 190 PRO A O 1
ATOM 1482 N N . ALA A 1 191 ? 8.472 7.735 -5.409 1.00 92.38 191 ALA A N 1
ATOM 1483 C CA . ALA A 1 191 ? 9.886 8.073 -5.607 1.00 92.38 191 ALA A CA 1
ATOM 1484 C C . ALA A 1 191 ? 10.443 8.998 -4.510 1.00 92.38 191 ALA A C 1
ATOM 1486 O O . ALA A 1 191 ? 11.604 8.852 -4.128 1.00 92.38 191 ALA A O 1
ATOM 1487 N N . TYR A 1 192 ? 9.605 9.885 -3.964 1.00 91.00 192 TYR A N 1
ATOM 1488 C CA . TYR A 1 192 ? 9.963 10.832 -2.906 1.00 91.00 192 TYR A CA 1
ATOM 1489 C C . TYR A 1 192 ? 10.025 10.209 -1.499 1.00 91.00 192 TYR A C 1
ATOM 1491 O O . TYR A 1 192 ? 10.393 10.902 -0.550 1.00 91.00 192 TYR A O 1
ATOM 1499 N N . PHE A 1 193 ? 9.671 8.925 -1.325 1.00 95.38 193 PHE A N 1
ATOM 1500 C CA . PHE A 1 193 ? 9.793 8.262 -0.024 1.00 95.38 193 PHE A CA 1
ATOM 1501 C C . PHE A 1 193 ? 11.251 8.229 0.441 1.00 95.38 193 PHE A C 1
ATOM 1503 O O . PHE A 1 193 ? 12.135 7.734 -0.269 1.00 95.38 193 PHE A O 1
ATOM 1510 N N . ASN A 1 194 ? 11.471 8.691 1.671 1.00 95.81 194 ASN A N 1
ATOM 1511 C CA . ASN A 1 194 ? 12.768 8.626 2.336 1.00 95.81 194 ASN A CA 1
ATOM 1512 C C . ASN A 1 194 ? 13.061 7.219 2.899 1.00 95.81 194 ASN A C 1
ATOM 1514 O O . ASN A 1 194 ? 12.211 6.323 2.874 1.00 95.81 194 ASN A O 1
ATOM 1518 N N . ASP A 1 195 ? 14.261 7.029 3.447 1.00 96.94 195 ASP A N 1
ATOM 1519 C CA . ASP A 1 195 ? 14.719 5.733 3.965 1.00 96.94 195 ASP A CA 1
ATOM 1520 C C . ASP A 1 195 ? 13.838 5.182 5.094 1.00 96.94 195 ASP A C 1
ATOM 1522 O O . ASP A 1 195 ? 13.563 3.982 5.124 1.00 96.94 195 ASP A O 1
ATOM 1526 N N . SER A 1 196 ? 13.334 6.047 5.982 1.00 97.81 196 SER A N 1
ATOM 1527 C CA . SER A 1 196 ? 12.429 5.649 7.071 1.00 97.81 196 SER A CA 1
ATOM 1528 C C . SER A 1 196 ? 11.126 5.071 6.517 1.00 97.81 196 SER A C 1
ATOM 1530 O O . SER A 1 196 ? 10.693 3.997 6.927 1.00 97.81 196 SER A O 1
ATOM 1532 N N . GLN A 1 197 ? 10.527 5.732 5.524 1.00 98.50 197 GLN A N 1
ATOM 1533 C CA . GLN A 1 197 ? 9.277 5.289 4.900 1.00 98.50 197 GLN A CA 1
ATOM 1534 C C . GLN A 1 197 ? 9.464 4.007 4.073 1.00 98.50 197 GLN A C 1
ATOM 1536 O O . GLN A 1 197 ? 8.609 3.116 4.095 1.00 98.50 197 GLN A O 1
ATOM 1541 N N . ARG A 1 198 ? 10.604 3.872 3.381 1.00 98.50 198 ARG A N 1
ATOM 1542 C CA . ARG A 1 198 ? 10.981 2.646 2.655 1.00 98.50 198 ARG A CA 1
ATOM 1543 C C . ARG A 1 198 ? 11.173 1.469 3.599 1.00 98.50 198 ARG A C 1
ATOM 1545 O O . ARG A 1 198 ? 10.654 0.386 3.330 1.00 98.50 198 ARG A O 1
ATOM 1552 N N . GLN A 1 199 ? 11.890 1.681 4.701 1.00 98.56 199 GLN A N 1
ATOM 1553 C CA . GLN A 1 199 ? 12.119 0.646 5.700 1.00 98.56 199 GLN A CA 1
ATOM 1554 C C . GLN A 1 199 ? 10.806 0.241 6.375 1.00 98.56 199 GLN A C 1
ATOM 1556 O O . GLN A 1 199 ? 10.508 -0.944 6.428 1.00 98.56 199 GLN A O 1
ATOM 1561 N N . ALA A 1 200 ? 9.969 1.201 6.765 1.00 98.62 200 ALA A N 1
ATOM 1562 C CA . ALA A 1 200 ? 8.657 0.940 7.351 1.00 98.62 200 ALA A CA 1
ATOM 1563 C C . ALA A 1 200 ? 7.726 0.150 6.404 1.00 98.62 200 ALA A C 1
ATOM 1565 O O . ALA A 1 200 ? 7.044 -0.785 6.821 1.00 98.62 200 ALA A O 1
ATOM 1566 N N . THR A 1 201 ? 7.750 0.451 5.100 1.00 98.69 201 THR A N 1
ATOM 1567 C CA . THR A 1 201 ? 7.010 -0.331 4.089 1.00 98.69 201 THR A CA 1
ATOM 1568 C C . THR A 1 201 ? 7.557 -1.755 3.956 1.00 98.69 201 THR A C 1
ATOM 1570 O O . THR A 1 201 ? 6.796 -2.718 3.846 1.00 98.69 201 THR A O 1
ATOM 1573 N N . LYS A 1 202 ? 8.884 -1.917 3.997 1.00 98.75 202 LYS A N 1
ATOM 1574 C CA . LYS A 1 202 ? 9.523 -3.236 4.005 1.00 98.75 202 LYS A CA 1
ATOM 1575 C C . LYS A 1 202 ? 9.140 -4.031 5.256 1.00 98.75 202 LYS A C 1
ATOM 1577 O O . LYS A 1 202 ? 8.817 -5.211 5.135 1.00 98.75 202 LYS A O 1
ATOM 1582 N N . ASP A 1 203 ? 9.123 -3.387 6.420 1.00 98.69 203 ASP A N 1
ATOM 1583 C CA . ASP A 1 203 ? 8.726 -3.987 7.694 1.00 98.69 203 ASP A CA 1
ATOM 1584 C C . ASP A 1 203 ? 7.264 -4.444 7.652 1.00 98.69 203 ASP A C 1
ATOM 1586 O O . ASP A 1 203 ? 6.970 -5.565 8.061 1.00 98.69 203 ASP A O 1
ATOM 1590 N N . ALA A 1 204 ? 6.361 -3.656 7.055 1.00 98.81 204 ALA A N 1
ATOM 1591 C CA . ALA A 1 204 ? 4.980 -4.077 6.806 1.00 98.81 204 ALA A CA 1
ATOM 1592 C C . ALA A 1 204 ? 4.911 -5.377 5.979 1.00 98.81 204 ALA A C 1
ATOM 1594 O O . ALA A 1 204 ? 4.130 -6.277 6.293 1.00 98.81 204 ALA A O 1
ATOM 1595 N N . GLY A 1 205 ? 5.763 -5.516 4.957 1.00 98.69 205 GLY A N 1
ATOM 1596 C CA . GLY A 1 205 ? 5.894 -6.757 4.187 1.00 98.69 205 GLY A CA 1
ATOM 1597 C C . GLY A 1 205 ? 6.395 -7.934 5.026 1.00 98.69 205 GLY A C 1
ATOM 1598 O O . GLY A 1 205 ? 5.842 -9.030 4.940 1.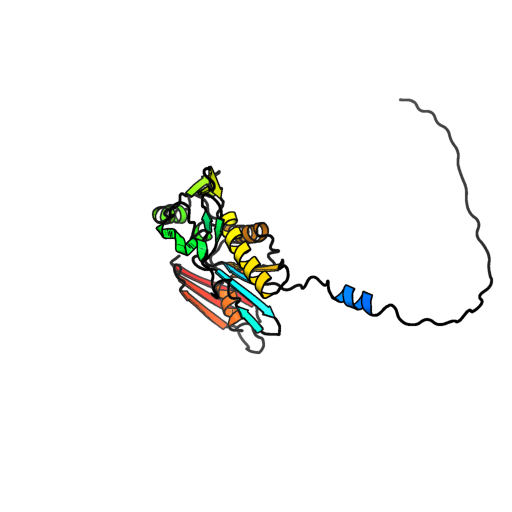00 98.69 205 GLY A O 1
ATOM 1599 N N . VAL A 1 206 ? 7.386 -7.708 5.891 1.00 98.50 206 VAL A N 1
ATOM 1600 C CA . VAL A 1 206 ? 7.899 -8.739 6.808 1.00 98.50 206 VAL A CA 1
ATOM 1601 C C . VAL A 1 206 ? 6.820 -9.183 7.802 1.00 98.50 206 VAL A C 1
ATOM 1603 O O . VAL A 1 206 ? 6.631 -10.385 7.985 1.00 98.50 206 VAL A O 1
ATOM 1606 N N . ILE A 1 207 ? 6.064 -8.247 8.386 1.00 98.69 207 ILE A N 1
ATOM 1607 C CA . ILE A 1 207 ? 4.939 -8.535 9.296 1.00 98.69 207 ILE A CA 1
ATOM 1608 C C . ILE A 1 207 ? 3.855 -9.359 8.580 1.00 98.69 207 ILE A C 1
ATOM 1610 O O . ILE A 1 207 ? 3.296 -10.284 9.167 1.00 98.69 207 ILE A O 1
ATOM 1614 N N . ALA A 1 208 ? 3.613 -9.099 7.291 1.00 98.62 208 ALA A N 1
ATOM 1615 C CA . ALA A 1 208 ? 2.700 -9.883 6.452 1.00 98.62 208 ALA A CA 1
ATOM 1616 C C . ALA A 1 208 ? 3.228 -11.292 6.084 1.00 98.62 208 ALA A C 1
ATOM 1618 O O . ALA A 1 208 ? 2.558 -12.068 5.391 1.00 98.62 208 ALA A O 1
ATOM 1619 N N . GLY A 1 209 ? 4.438 -11.648 6.524 1.00 97.94 209 GLY A N 1
ATOM 1620 C CA . GLY A 1 209 ? 5.083 -12.915 6.196 1.00 97.94 209 GLY A CA 1
ATOM 1621 C C . GLY A 1 209 ? 5.533 -12.991 4.736 1.00 97.94 209 GLY A C 1
ATOM 1622 O O . GLY A 1 209 ? 5.440 -14.063 4.127 1.00 97.94 209 GLY A O 1
ATOM 1623 N N . LEU A 1 210 ? 5.966 -11.861 4.167 1.00 98.44 210 LEU A N 1
ATOM 1624 C CA . LEU A 1 210 ? 6.597 -11.768 2.854 1.00 98.44 210 LEU A CA 1
ATOM 1625 C C . LEU A 1 210 ? 8.108 -11.534 3.005 1.00 98.44 210 LEU A C 1
ATOM 1627 O O . LEU A 1 210 ? 8.567 -10.670 3.748 1.00 98.44 210 LEU A O 1
ATOM 1631 N N . ASN A 1 211 ? 8.890 -12.271 2.229 1.00 98.25 211 ASN A N 1
ATOM 1632 C CA . ASN A 1 211 ? 10.265 -11.948 1.898 1.00 98.25 211 ASN A CA 1
ATOM 1633 C C . ASN A 1 211 ? 10.275 -10.841 0.833 1.00 98.25 211 ASN A C 1
ATOM 1635 O O . ASN A 1 211 ? 10.076 -11.094 -0.361 1.00 98.25 211 ASN A O 1
ATOM 1639 N N . VAL A 1 212 ? 10.486 -9.603 1.277 1.00 98.31 212 VAL A N 1
ATOM 1640 C CA . VAL A 1 212 ? 10.541 -8.429 0.401 1.00 98.31 212 VAL A CA 1
ATOM 1641 C C . VAL A 1 212 ? 11.884 -8.401 -0.331 1.00 98.31 212 VAL A C 1
ATOM 1643 O O . VAL A 1 212 ? 12.892 -7.935 0.204 1.00 98.31 212 VAL A O 1
ATOM 1646 N N . LEU A 1 213 ? 11.887 -8.891 -1.573 1.00 97.94 213 LEU A N 1
ATOM 1647 C CA . LEU A 1 213 ? 13.075 -8.981 -2.426 1.00 97.94 213 LEU A CA 1
ATOM 1648 C C . LEU A 1 213 ? 13.651 -7.600 -2.740 1.00 97.94 213 LEU A C 1
ATOM 1650 O O . LEU A 1 213 ? 14.869 -7.417 -2.790 1.00 97.94 213 LEU A O 1
ATOM 1654 N N . ARG A 1 214 ? 12.768 -6.627 -2.987 1.00 97.56 214 ARG A N 1
ATOM 1655 C CA . ARG A 1 214 ? 13.138 -5.248 -3.293 1.00 97.56 214 ARG A CA 1
ATOM 1656 C C . ARG A 1 214 ? 11.965 -4.305 -3.041 1.00 97.56 214 ARG A C 1
ATOM 1658 O O . ARG A 1 214 ? 10.818 -4.660 -3.299 1.00 97.56 214 ARG A O 1
ATOM 1665 N N . ILE A 1 215 ? 12.289 -3.097 -2.592 1.00 98.12 215 ILE A N 1
ATOM 1666 C CA . ILE A 1 215 ? 11.410 -1.932 -2.694 1.00 98.12 215 ILE A CA 1
ATOM 1667 C C . ILE A 1 215 ? 11.809 -1.169 -3.956 1.00 98.12 215 ILE A C 1
ATOM 1669 O O . ILE A 1 215 ? 12.986 -0.839 -4.114 1.00 98.12 215 ILE A O 1
ATOM 1673 N N . ILE A 1 216 ? 10.865 -0.917 -4.859 1.00 96.56 216 ILE A N 1
ATOM 1674 C CA . ILE A 1 216 ? 11.112 -0.157 -6.094 1.00 96.56 216 ILE A CA 1
ATOM 1675 C C . ILE A 1 216 ? 10.236 1.089 -6.141 1.00 96.56 216 ILE A C 1
ATOM 1677 O O . ILE A 1 216 ? 9.176 1.134 -5.527 1.00 96.56 216 ILE A O 1
ATOM 1681 N N . ASN A 1 217 ? 10.672 2.102 -6.882 1.00 95.62 217 ASN A N 1
ATOM 1682 C CA . ASN A 1 217 ? 9.861 3.297 -7.067 1.00 95.62 217 ASN A CA 1
ATOM 1683 C C . ASN A 1 217 ? 8.684 2.983 -7.996 1.00 95.62 217 ASN A C 1
ATOM 1685 O O . ASN A 1 217 ? 8.881 2.357 -9.037 1.00 95.62 217 ASN A O 1
ATOM 1689 N N . GLU A 1 218 ? 7.496 3.472 -7.662 1.00 94.69 218 GLU A N 1
ATOM 1690 C CA . GLU A 1 218 ? 6.293 3.437 -8.506 1.00 94.69 218 GLU A CA 1
ATOM 1691 C C . GLU A 1 218 ? 6.562 3.914 -9.943 1.00 94.69 218 GLU A C 1
ATOM 1693 O O . GLU A 1 218 ? 6.314 3.139 -10.871 1.00 94.69 218 GLU A O 1
ATOM 1698 N N . PRO A 1 219 ? 7.188 5.088 -10.187 1.00 94.31 219 PRO A N 1
ATOM 1699 C CA . PRO A 1 219 ? 7.475 5.512 -11.556 1.00 94.31 219 PRO A CA 1
ATOM 1700 C C . PRO A 1 219 ? 8.473 4.594 -12.276 1.00 94.31 219 PRO A C 1
ATOM 1702 O O . PRO A 1 219 ? 8.374 4.399 -13.488 1.00 94.31 219 PRO A O 1
ATOM 1705 N N . THR A 1 220 ? 9.413 3.975 -11.555 1.00 93.44 220 THR A N 1
ATOM 1706 C CA . THR A 1 220 ? 10.320 2.973 -12.136 1.00 93.44 220 THR A CA 1
ATOM 1707 C C . THR A 1 220 ? 9.558 1.702 -12.513 1.00 93.44 220 THR A C 1
ATOM 1709 O O . THR A 1 220 ? 9.772 1.168 -13.598 1.00 93.44 220 THR A O 1
ATOM 1712 N N . ALA A 1 221 ? 8.638 1.239 -11.663 1.00 94.06 221 ALA A N 1
ATOM 1713 C CA . ALA A 1 221 ? 7.778 0.094 -11.953 1.00 94.06 221 ALA A CA 1
ATOM 1714 C C . ALA A 1 221 ? 6.910 0.346 -13.197 1.00 94.06 221 ALA A C 1
ATOM 1716 O O . ALA A 1 221 ? 6.832 -0.516 -14.074 1.00 94.06 221 ALA A O 1
ATOM 1717 N N . ALA A 1 222 ? 6.338 1.547 -13.321 1.00 92.81 222 ALA A N 1
ATOM 1718 C CA . ALA A 1 222 ? 5.599 1.964 -14.509 1.00 92.81 222 ALA A CA 1
ATOM 1719 C C . ALA A 1 222 ? 6.488 1.938 -15.764 1.00 92.81 222 ALA A C 1
ATOM 1721 O O . ALA A 1 222 ? 6.121 1.341 -16.775 1.00 92.81 222 ALA A O 1
ATOM 1722 N N . ALA A 1 223 ? 7.694 2.507 -15.701 1.00 90.75 223 ALA A N 1
ATOM 1723 C CA . ALA A 1 223 ? 8.614 2.511 -16.835 1.00 90.75 223 ALA A CA 1
ATOM 1724 C C . ALA A 1 223 ? 9.046 1.091 -17.272 1.00 90.75 223 ALA A C 1
ATOM 1726 O O . ALA A 1 223 ? 9.136 0.824 -18.475 1.00 90.75 223 ALA A O 1
ATOM 1727 N N . ILE A 1 224 ? 9.235 0.168 -16.318 1.00 89.06 224 ILE A N 1
ATOM 1728 C CA . ILE A 1 224 ? 9.475 -1.263 -16.584 1.00 89.06 224 ILE A CA 1
ATOM 1729 C C . ILE A 1 224 ? 8.251 -1.905 -17.253 1.00 89.06 224 ILE A C 1
ATOM 1731 O O . ILE A 1 224 ? 8.396 -2.656 -18.218 1.00 89.06 224 ILE A O 1
ATOM 1735 N N . ALA A 1 225 ? 7.033 -1.598 -16.796 1.00 88.69 225 ALA A N 1
ATOM 1736 C CA . ALA A 1 225 ? 5.807 -2.153 -17.372 1.00 88.69 225 ALA A CA 1
ATOM 1737 C C . ALA A 1 225 ? 5.626 -1.773 -18.855 1.00 88.69 225 ALA A C 1
ATOM 1739 O O . ALA A 1 225 ? 5.194 -2.602 -19.658 1.00 88.69 225 ALA A O 1
ATOM 1740 N N . TYR A 1 226 ? 6.034 -0.561 -19.246 1.00 86.00 226 TYR A N 1
ATOM 1741 C CA . TYR A 1 226 ? 6.059 -0.119 -20.648 1.00 86.00 226 TYR A CA 1
ATOM 1742 C C . TYR A 1 226 ? 7.263 -0.655 -21.450 1.00 86.00 226 TYR A C 1
ATOM 1744 O O . TYR A 1 226 ? 7.380 -0.384 -22.649 1.00 86.00 226 TYR A O 1
ATOM 1752 N N . GLY A 1 227 ? 8.157 -1.428 -20.824 1.00 80.56 227 GLY A N 1
ATOM 1753 C CA . GLY A 1 227 ? 9.345 -2.007 -21.453 1.00 80.56 227 GLY A CA 1
ATOM 1754 C C . GLY A 1 227 ? 10.351 -0.960 -21.925 1.00 80.56 227 GLY A C 1
ATOM 1755 O O . GLY A 1 227 ? 11.020 -1.166 -22.942 1.00 80.56 227 GLY A O 1
ATOM 1756 N N . LEU A 1 228 ? 10.422 0.185 -21.239 1.00 76.06 228 LEU A N 1
ATOM 1757 C CA . LEU A 1 228 ? 11.304 1.294 -21.614 1.00 76.06 228 LEU A CA 1
ATOM 1758 C C . LEU A 1 228 ? 12.787 1.000 -21.327 1.00 76.06 228 LEU A C 1
ATOM 1760 O O . LEU A 1 228 ? 13.650 1.680 -21.883 1.00 76.06 228 LEU A O 1
ATOM 1764 N N . ASP A 1 229 ? 13.063 -0.042 -20.540 1.00 70.38 229 ASP A N 1
ATOM 1765 C CA . ASP A 1 229 ? 14.374 -0.619 -20.223 1.00 70.38 229 ASP A CA 1
ATOM 1766 C C . ASP A 1 229 ? 14.889 -1.644 -21.237 1.00 70.38 229 ASP A C 1
ATOM 1768 O O . ASP A 1 229 ? 16.054 -2.042 -21.175 1.00 70.38 229 ASP A O 1
ATOM 1772 N N . LYS A 1 230 ? 14.046 -2.117 -22.165 1.00 70.62 230 LYS A N 1
ATOM 1773 C CA . LYS A 1 230 ? 14.439 -3.204 -23.069 1.00 70.62 230 LYS A CA 1
ATOM 1774 C C . LYS A 1 230 ? 15.595 -2.787 -23.985 1.00 70.62 230 LYS A C 1
ATOM 1776 O O . LYS A 1 230 ? 15.538 -1.770 -24.682 1.00 70.62 230 LYS A O 1
ATOM 1781 N N . LYS A 1 231 ? 16.624 -3.642 -24.019 1.00 57.31 231 LYS A N 1
ATOM 1782 C CA . LYS A 1 231 ? 17.813 -3.512 -24.874 1.00 57.31 231 LYS A CA 1
ATOM 1783 C C . LYS A 1 231 ? 17.432 -3.453 -26.359 1.00 57.31 231 LYS A C 1
ATOM 1785 O O . LYS A 1 231 ? 16.520 -4.145 -26.801 1.00 57.31 231 LYS A O 1
ATOM 1790 N N . GLY A 1 232 ? 18.158 -2.638 -27.127 1.00 60.34 232 GLY A N 1
ATOM 1791 C CA . GLY A 1 232 ? 17.940 -2.424 -28.572 1.00 60.34 232 GLY A CA 1
ATOM 1792 C C . GLY A 1 232 ? 17.612 -0.979 -28.950 1.00 60.3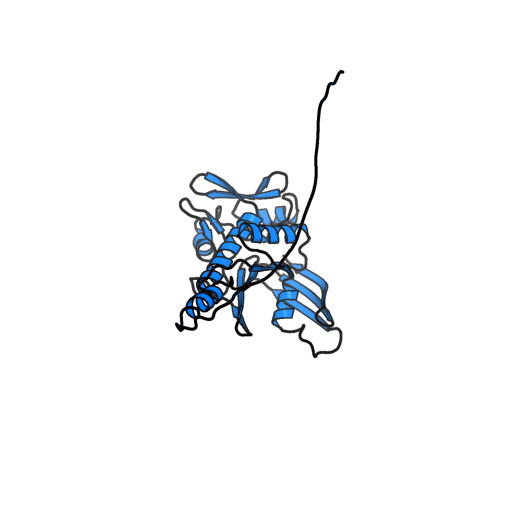4 232 GLY A C 1
ATOM 1793 O O . GLY A 1 232 ? 17.381 -0.656 -30.111 1.00 60.34 232 GLY A O 1
ATOM 1794 N N . ARG A 1 233 ? 17.595 -0.096 -27.960 1.00 61.22 233 ARG A N 1
ATOM 1795 C CA . ARG A 1 233 ? 17.143 1.275 -28.087 1.00 61.22 233 ARG A CA 1
ATOM 1796 C C . ARG A 1 233 ? 18.311 2.134 -27.575 1.00 61.22 233 ARG A C 1
ATOM 1798 O O . ARG A 1 233 ? 18.413 2.353 -26.374 1.00 61.22 233 ARG A O 1
ATOM 1805 N N . SER A 1 234 ? 19.222 2.527 -28.469 1.00 68.31 234 SER A N 1
ATOM 1806 C CA . SER A 1 234 ? 20.479 3.223 -28.127 1.00 68.31 234 SER A CA 1
ATOM 1807 C C . SER A 1 234 ? 20.232 4.629 -27.565 1.00 68.31 234 SER A C 1
ATOM 1809 O O . SER A 1 234 ? 19.354 5.334 -28.066 1.00 68.31 234 SER A O 1
ATOM 1811 N N . GLY A 1 235 ? 21.036 5.028 -26.577 1.00 77.81 235 GLY A N 1
ATOM 1812 C CA . GLY A 1 235 ? 21.072 6.378 -26.009 1.00 77.81 235 GLY A CA 1
ATOM 1813 C C . GLY A 1 235 ? 20.199 6.588 -24.770 1.00 77.81 235 GLY A C 1
ATOM 1814 O O . GLY A 1 235 ? 19.172 5.928 -24.589 1.00 77.81 235 GLY A O 1
ATOM 1815 N N . GLU A 1 236 ? 20.624 7.560 -23.964 1.00 84.88 236 GLU A N 1
ATOM 1816 C CA . GLU A 1 236 ? 19.917 8.085 -22.798 1.00 84.88 236 GLU A CA 1
ATOM 1817 C C . GLU A 1 236 ? 18.503 8.555 -23.180 1.00 84.88 236 GLU A C 1
ATOM 1819 O O . GLU A 1 236 ? 18.299 9.223 -24.201 1.00 84.88 236 GLU A O 1
ATOM 1824 N N . ARG A 1 237 ? 17.504 8.215 -22.360 1.00 87.12 237 ARG A N 1
ATOM 1825 C CA . ARG A 1 237 ? 16.129 8.703 -22.525 1.00 87.12 237 ARG A CA 1
ATOM 1826 C C . ARG A 1 237 ? 15.617 9.373 -21.283 1.00 87.12 237 ARG A C 1
ATOM 1828 O O . ARG A 1 237 ? 15.666 8.790 -20.210 1.00 87.12 237 ARG A O 1
ATOM 1835 N N . ASN A 1 238 ? 14.968 10.507 -21.487 1.00 91.12 238 ASN A N 1
ATOM 1836 C CA . ASN A 1 238 ? 14.153 11.132 -20.464 1.00 91.12 238 ASN A CA 1
ATOM 1837 C C . ASN A 1 238 ? 12.704 10.666 -20.620 1.00 91.12 238 ASN A C 1
ATOM 1839 O O . ASN A 1 238 ? 12.115 10.766 -21.697 1.00 91.12 238 ASN A O 1
ATOM 1843 N N . VAL A 1 239 ? 12.145 10.130 -19.542 1.00 92.75 239 VAL A N 1
ATOM 1844 C CA . VAL A 1 239 ? 10.779 9.624 -19.446 1.00 92.75 239 VAL A CA 1
ATOM 1845 C C . VAL A 1 239 ? 10.073 10.407 -18.357 1.00 92.75 239 VAL A C 1
ATOM 1847 O O . VAL A 1 239 ? 10.521 10.419 -17.216 1.00 92.75 239 VAL A O 1
ATOM 1850 N N . LEU A 1 240 ? 8.958 11.042 -18.696 1.00 95.19 240 LEU A N 1
ATOM 1851 C CA . LEU A 1 240 ? 8.069 11.639 -17.711 1.00 95.19 240 LEU A CA 1
ATOM 1852 C C . LEU A 1 240 ? 6.975 10.626 -17.375 1.00 95.19 240 LEU A C 1
ATOM 1854 O O . LEU A 1 240 ? 6.254 10.170 -18.261 1.00 95.19 240 LEU A O 1
ATOM 1858 N N . ILE A 1 241 ? 6.869 10.278 -16.100 1.00 94.44 241 ILE A N 1
ATOM 1859 C CA . ILE A 1 241 ? 5.765 9.505 -15.545 1.00 94.44 241 ILE A CA 1
ATOM 1860 C C . ILE A 1 241 ? 4.793 10.491 -14.909 1.00 94.44 241 ILE A C 1
ATOM 1862 O O . ILE A 1 241 ? 5.192 11.299 -14.071 1.00 94.44 241 ILE A O 1
ATOM 1866 N N . PHE A 1 242 ? 3.539 10.420 -15.342 1.00 94.94 242 PHE A N 1
ATOM 1867 C CA . PHE A 1 242 ? 2.423 11.187 -14.807 1.00 94.94 242 PHE A CA 1
ATOM 1868 C C . PHE A 1 242 ? 1.472 10.202 -14.128 1.00 94.94 242 PHE A C 1
ATOM 1870 O O . PHE A 1 242 ? 0.833 9.403 -14.815 1.00 94.94 242 PHE A O 1
ATOM 1877 N N . ASP A 1 243 ? 1.421 10.234 -12.800 1.00 91.25 243 ASP A N 1
ATOM 1878 C CA . ASP A 1 243 ? 0.580 9.374 -11.974 1.00 91.25 243 ASP A CA 1
ATOM 1879 C C . ASP A 1 243 ? -0.492 10.222 -11.279 1.00 91.25 243 ASP A C 1
ATOM 1881 O O . ASP A 1 243 ? -0.192 11.108 -10.481 1.00 91.25 243 ASP A O 1
ATOM 1885 N N . LEU A 1 244 ? -1.753 9.988 -11.635 1.00 91.00 244 LEU A N 1
ATOM 1886 C CA . LEU A 1 244 ? -2.904 10.684 -11.070 1.00 91.00 244 LEU A CA 1
ATOM 1887 C C . LEU A 1 244 ? -3.835 9.651 -10.440 1.00 91.00 244 LEU A C 1
ATOM 1889 O O . LEU A 1 244 ? -4.690 9.063 -11.109 1.00 91.00 244 LEU A O 1
ATOM 1893 N N . GLY A 1 245 ? -3.629 9.424 -9.146 1.00 87.44 245 GLY A N 1
ATOM 1894 C CA . GLY A 1 245 ? -4.390 8.486 -8.337 1.00 87.44 245 GLY A CA 1
ATOM 1895 C C . GLY A 1 245 ? -5.667 9.091 -7.753 1.00 87.44 245 GLY A C 1
ATOM 1896 O O . GLY A 1 245 ? -6.029 10.240 -7.990 1.00 87.44 245 GLY A O 1
ATOM 1897 N N . GLY A 1 246 ? -6.366 8.300 -6.934 1.00 80.06 246 GLY A N 1
ATOM 1898 C CA . GLY A 1 246 ? -7.617 8.727 -6.291 1.00 80.06 246 GLY A CA 1
ATOM 1899 C C . GLY A 1 246 ? -7.449 9.771 -5.182 1.00 80.06 246 GLY A C 1
ATOM 1900 O O . GLY A 1 246 ? -8.433 10.380 -4.775 1.00 80.06 246 GLY A O 1
ATOM 1901 N N . GLY A 1 247 ? -6.226 9.968 -4.689 1.00 80.69 247 GLY A N 1
ATOM 1902 C CA . GLY A 1 247 ? -5.933 10.930 -3.627 1.00 80.69 247 GLY A CA 1
ATOM 1903 C C . GLY A 1 247 ? -4.497 11.438 -3.622 1.00 80.69 247 GLY A C 1
ATOM 1904 O O . GLY A 1 247 ? -4.111 12.066 -2.651 1.00 80.69 247 GLY A O 1
ATOM 1905 N N . THR A 1 248 ? -3.706 11.137 -4.651 1.00 86.06 248 THR A N 1
ATOM 1906 C CA . THR A 1 248 ? -2.335 11.632 -4.816 1.00 86.06 248 THR A CA 1
ATOM 1907 C C . THR A 1 248 ? -2.102 11.946 -6.285 1.00 86.06 248 THR A C 1
ATOM 1909 O O . THR A 1 248 ? -2.659 11.288 -7.169 1.00 86.06 248 THR A O 1
ATOM 1912 N N . PHE A 1 249 ? -1.289 12.959 -6.539 1.00 90.38 249 PHE A N 1
ATOM 1913 C CA . PHE A 1 249 ? -0.824 13.333 -7.860 1.00 90.38 249 PHE A CA 1
ATOM 1914 C C . PHE A 1 249 ? 0.697 13.412 -7.837 1.00 90.38 249 PHE A C 1
ATOM 1916 O O . PHE A 1 249 ? 1.254 14.248 -7.134 1.00 90.38 249 PHE A O 1
ATOM 1923 N N . ASP A 1 250 ? 1.362 12.582 -8.632 1.00 91.75 250 ASP A N 1
ATOM 1924 C CA . ASP A 1 250 ? 2.813 12.477 -8.669 1.00 91.75 250 ASP A CA 1
ATOM 1925 C C . ASP A 1 250 ? 3.334 12.553 -10.105 1.00 91.75 250 ASP A C 1
ATOM 1927 O O . ASP A 1 250 ? 2.898 11.847 -11.015 1.00 91.75 250 ASP A O 1
ATOM 1931 N N . VAL A 1 251 ? 4.331 13.404 -10.318 1.00 94.00 251 VAL A N 1
ATOM 1932 C CA . VAL A 1 251 ? 5.068 13.521 -11.574 1.00 94.00 251 VAL A CA 1
ATOM 1933 C C . VAL A 1 251 ? 6.527 13.223 -11.299 1.00 94.00 251 VAL A C 1
ATOM 1935 O O . VAL A 1 251 ? 7.151 13.838 -10.438 1.00 94.00 251 VAL A O 1
ATOM 1938 N N . SER A 1 252 ? 7.101 12.289 -12.051 1.00 94.94 252 SER A N 1
ATOM 1939 C CA . SER A 1 252 ? 8.526 11.970 -11.967 1.00 94.94 252 SER A CA 1
ATOM 1940 C C . SER A 1 252 ? 9.175 11.999 -13.340 1.00 94.94 252 SER A C 1
ATOM 1942 O O . SER A 1 252 ? 8.654 11.425 -14.291 1.00 94.94 252 SER A O 1
ATOM 1944 N N . ILE A 1 253 ? 10.341 12.633 -13.437 1.00 94.38 253 ILE A N 1
ATOM 1945 C CA . ILE A 1 253 ? 11.206 12.563 -14.614 1.00 94.38 253 ILE A CA 1
ATOM 1946 C C . ILE A 1 253 ? 12.297 11.543 -14.315 1.00 94.38 253 ILE A C 1
ATOM 1948 O O . ILE A 1 253 ? 13.067 11.698 -13.367 1.00 94.38 253 ILE A O 1
ATOM 1952 N N . LEU A 1 254 ? 12.348 10.497 -15.129 1.00 93.38 254 LEU A N 1
ATOM 1953 C CA . LEU A 1 254 ? 13.354 9.452 -15.086 1.00 93.38 254 LEU A CA 1
ATOM 1954 C C . LEU A 1 254 ? 14.301 9.600 -16.266 1.00 93.38 254 LEU A C 1
ATOM 1956 O O . LEU A 1 254 ? 13.868 9.870 -17.384 1.00 93.38 254 LEU A O 1
ATOM 1960 N N . THR A 1 255 ? 15.569 9.319 -16.029 1.00 91.75 255 THR A N 1
ATOM 1961 C CA . THR A 1 255 ? 16.526 9.010 -17.079 1.00 91.75 255 THR A CA 1
ATOM 1962 C C . THR A 1 255 ? 16.721 7.500 -17.134 1.00 91.75 255 THR A C 1
ATOM 1964 O O . THR A 1 255 ? 16.876 6.855 -16.096 1.00 91.75 255 THR A O 1
ATOM 1967 N N . ILE A 1 256 ? 16.686 6.935 -18.340 1.00 88.62 256 ILE A N 1
ATOM 1968 C CA . ILE A 1 256 ? 16.932 5.515 -18.594 1.00 88.62 256 ILE A CA 1
ATOM 1969 C C . ILE A 1 256 ? 18.122 5.389 -19.539 1.00 88.62 256 ILE A C 1
ATOM 1971 O O . ILE A 1 256 ? 18.055 5.876 -20.670 1.00 88.62 256 ILE A O 1
ATOM 1975 N N . ASP A 1 257 ? 19.170 4.702 -19.090 1.00 87.31 257 ASP A N 1
ATOM 1976 C CA . ASP A 1 257 ? 20.355 4.392 -19.894 1.00 87.31 257 ASP A CA 1
ATOM 1977 C C . ASP A 1 257 ? 20.839 2.959 -19.618 1.00 87.31 257 ASP A C 1
ATOM 1979 O O . ASP A 1 257 ? 21.009 2.570 -18.470 1.00 87.31 257 ASP A O 1
ATOM 1983 N N . ASP A 1 258 ? 20.970 2.145 -20.669 1.00 83.69 258 ASP A N 1
ATOM 1984 C CA . ASP A 1 258 ? 21.283 0.698 -20.626 1.00 83.69 258 ASP A CA 1
ATOM 1985 C C . ASP A 1 258 ? 20.596 -0.099 -19.485 1.00 83.69 258 ASP A C 1
ATOM 1987 O O . ASP A 1 258 ? 21.188 -0.950 -18.821 1.00 83.69 258 ASP A O 1
ATOM 1991 N N . GLY A 1 259 ? 19.311 0.186 -19.238 1.00 79.88 259 GLY A N 1
ATOM 1992 C CA . GLY A 1 259 ? 18.507 -0.475 -18.198 1.00 79.88 259 GLY A CA 1
ATOM 1993 C C . GLY A 1 259 ? 18.725 0.053 -16.772 1.00 79.88 259 GLY A C 1
ATOM 1994 O O . GLY A 1 259 ? 18.098 -0.442 -15.834 1.00 79.88 259 GLY A O 1
ATOM 1995 N N . ILE A 1 260 ? 19.574 1.066 -16.595 1.00 85.62 260 ILE A N 1
ATOM 1996 C CA . ILE A 1 260 ? 19.721 1.829 -15.356 1.00 85.62 260 ILE A CA 1
ATOM 1997 C C . ILE A 1 260 ? 18.661 2.928 -15.342 1.00 85.62 260 ILE A C 1
ATOM 1999 O O . ILE A 1 260 ? 18.508 3.671 -16.309 1.00 85.62 260 ILE A O 1
ATOM 2003 N N . PHE A 1 261 ? 17.935 3.029 -14.230 1.00 88.75 261 PHE A N 1
ATOM 2004 C CA . PHE A 1 261 ? 16.925 4.055 -14.001 1.00 88.75 261 PHE A CA 1
ATOM 2005 C C . PHE A 1 261 ? 17.427 5.052 -12.964 1.00 88.75 261 PHE A C 1
ATOM 2007 O O . PHE A 1 261 ? 17.751 4.665 -11.841 1.00 88.75 261 PHE A O 1
ATOM 2014 N N . GLU A 1 262 ? 17.413 6.331 -13.311 1.00 90.00 262 GLU A N 1
ATOM 2015 C CA . GLU A 1 262 ? 17.747 7.422 -12.402 1.00 90.00 262 GLU A CA 1
ATOM 2016 C C . GLU A 1 262 ? 16.563 8.384 -12.294 1.00 90.00 262 GLU A C 1
ATOM 2018 O O . GLU A 1 262 ? 16.052 8.868 -13.302 1.00 90.00 262 GLU A O 1
ATOM 2023 N N . VAL A 1 263 ? 16.108 8.672 -11.074 1.00 91.81 263 VAL A N 1
ATOM 2024 C CA . VAL A 1 263 ? 15.084 9.699 -10.842 1.00 91.81 263 VAL A CA 1
ATOM 2025 C C . VAL A 1 263 ? 15.769 11.064 -10.867 1.00 91.81 263 VAL A C 1
ATOM 2027 O O . VAL A 1 263 ? 16.593 11.346 -10.003 1.00 91.81 263 VAL A O 1
ATOM 2030 N N . LYS A 1 264 ? 15.433 11.913 -11.842 1.00 94.56 264 LYS A N 1
ATOM 2031 C CA . LYS A 1 264 ? 16.008 13.262 -11.984 1.00 94.56 264 LYS A CA 1
ATOM 2032 C C . LYS A 1 264 ? 15.235 14.313 -11.202 1.00 94.56 264 LYS A C 1
ATOM 2034 O O . LYS A 1 264 ? 15.832 15.216 -10.626 1.00 94.56 264 LYS A O 1
ATOM 2039 N N . ALA A 1 265 ? 13.912 14.210 -11.204 1.00 93.25 265 ALA A N 1
ATOM 2040 C CA . ALA A 1 265 ? 13.035 15.126 -10.491 1.00 93.25 265 ALA A CA 1
ATOM 2041 C C . ALA A 1 265 ? 11.725 14.428 -10.134 1.00 93.25 265 ALA A C 1
ATOM 2043 O O . ALA A 1 265 ? 11.220 13.622 -10.917 1.00 93.25 265 ALA A O 1
ATOM 2044 N N . THR A 1 266 ? 11.159 14.795 -8.988 1.00 92.69 266 THR A N 1
ATOM 2045 C CA . THR A 1 266 ? 9.806 14.419 -8.576 1.00 92.69 266 THR A CA 1
ATOM 2046 C C . THR A 1 266 ? 9.093 15.670 -8.070 1.00 92.69 266 THR A C 1
ATOM 2048 O O . THR A 1 266 ? 9.684 16.469 -7.346 1.00 92.69 266 THR A O 1
ATOM 2051 N N . ALA A 1 267 ? 7.842 15.851 -8.474 1.00 92.12 267 ALA A N 1
ATOM 2052 C CA . ALA A 1 267 ? 6.938 16.903 -8.021 1.00 92.12 267 ALA A CA 1
ATOM 2053 C C . ALA A 1 267 ? 5.521 16.326 -7.926 1.00 92.12 267 ALA A C 1
ATOM 2055 O O . ALA A 1 267 ? 5.259 15.273 -8.501 1.00 92.12 267 ALA A O 1
ATOM 2056 N N . GLY A 1 268 ? 4.609 16.996 -7.231 1.00 86.44 268 GLY A N 1
ATOM 2057 C CA . GLY A 1 268 ? 3.265 16.465 -7.045 1.00 86.44 268 GLY A CA 1
ATOM 2058 C C . GLY A 1 268 ? 2.505 17.130 -5.910 1.00 86.44 268 GLY A C 1
ATOM 2059 O O . GLY A 1 268 ? 3.008 18.054 -5.268 1.00 86.44 268 GLY A O 1
ATOM 2060 N N . GLU A 1 269 ? 1.301 16.627 -5.676 1.00 77.62 269 GLU A N 1
ATOM 2061 C CA . GLU A 1 269 ? 0.456 16.954 -4.539 1.00 77.62 269 GLU A CA 1
ATOM 2062 C C . GLU A 1 269 ? -0.005 15.650 -3.889 1.00 77.62 269 GLU A C 1
ATOM 2064 O O . GLU A 1 269 ? -0.690 14.827 -4.503 1.00 77.62 269 GLU A O 1
ATOM 2069 N N . THR A 1 270 ? 0.432 15.454 -2.648 1.00 64.19 270 THR A N 1
ATOM 2070 C CA . THR A 1 270 ? 0.075 14.301 -1.827 1.00 64.19 270 THR A CA 1
ATOM 2071 C C . THR A 1 270 ? -0.879 14.753 -0.761 1.00 64.19 270 THR A C 1
ATOM 2073 O O . THR A 1 270 ? -0.439 15.406 0.205 1.00 64.19 270 THR A O 1
#

Secondary structure (DSSP, 8-state):
--------------------------------SHHHHHHHTS-S---PEEEEEE-SSEEEEEEEETTEEEEPP-TTS-SSEE--EEE-SS-EEETHHHHHTTTTSGGGEE--HHHHTT--TT-HHHHHHTTT-SSEEEEETTEEEEEEEETTEEEEE-HHHHHHHHHHHHHHHHHHHHTS---EEEEEE-TT--HHHHHHHHHHHHHTT-EEEEEEEHHHHHHHHTTTT-SS--S-EEEEEEEE-SS-EEEEEEEEETTEEEEEEEEEE-

pLDDT: mean 84.8, std 22.64, range [29.16, 98.88]

InterPro domains:
  IPR013126 Heat shock protein 70 family [PF00012] (49-270)
  IPR013126 Heat shock protein 70 family [PTHR19375] (49-270)
  IPR018181 Heat shock protein 70, conserved site [PS00297] (52-59)
  IPR018181 Heat shock protein 70, conserved site [PS00329] (241-254)
  IPR043129 ATPase, nucleotide binding domain [SSF53067] (48-230)
  IPR043129 ATPase, nucleotide binding domain [SSF53067] (235-268)

Organism: NCBI:txid1143690